Protein AF-0000000075744616 (afdb_homodimer)

Radius of gyration: 31.35 Å; Cα contacts (8 Å, |Δi|>4): 607; chains: 2; bounding box: 100×116×69 Å

Organism: Caldivirga maquilingensis (strain ATCC 700844 / DSM 13496 / JCM 10307 / IC-167) (NCBI:txid397948)

Sequence (292 aa):
MPTGLDAAMHNNKGNATLNVKDLGAETTSRVEQKPVKRIRITFIESTTDSLKNTAVDLDVVYFDSITIGRAPDNIVVIPDITVSRRHAVISRDSSGSIVLVDLNSKNGTYVYNNGVFERVNKVELKDGIVIRLGIYTIIRINLIQGMPTGLDAAMHNNKGNATLNVKDLGAETTSRVEQKPVKRIRITFIESTTDSLKNTAVDLDVVYFDSITIGRAPDNIVVIPDITVSRRHAVISRDSSGSIVLVDLNSKNGTYVYNNGVFERVNKVELKDGIVIRLGIYTIIRINLIQG

Foldseek 3Di:
DDPPPPDDPPPPPVVPPPPPPDDPPVPVCPVPPPDDQKDKDAACDDPDPVRHRDIDIDGDDPPFKAWEFCAPPGNHHDVDPQTHNGFWMWGADPVRFTKIAGPPGDQAKWWDDPNDTDGDRMDGDDAQTWMDGGDPDIDTDGDDDD/DPPPPPDDPPPPPVVPPPPPVPPCPVPVCPVPPPDDQKDKDAACDDPDPVRHRDIDIDGPDPPAKAWEFCAPPGNHHDVDPQTHNGFWMWGADPVRFTKIAGPPGDQAKWWDDPNDTDGDRMDGDDAQTWMDGGDPDIDTDHDDDD

Structure (mmCIF, N/CA/C/O backbone):
data_AF-0000000075744616-model_v1
#
loop_
_entity.id
_entity.type
_entity.pdbx_description
1 polymer 'FHA domain containing protein'
#
loop_
_atom_site.group_PDB
_atom_site.id
_atom_site.type_symbol
_atom_site.label_atom_id
_atom_site.label_alt_id
_atom_site.label_comp_id
_atom_site.label_asym_id
_atom_site.label_entity_id
_atom_site.label_seq_id
_atom_site.pdbx_PDB_ins_code
_atom_site.Cartn_x
_atom_site.Cartn_y
_atom_site.Cartn_z
_atom_site.occupancy
_atom_site.B_iso_or_equiv
_atom_site.auth_seq_id
_atom_site.auth_comp_id
_atom_site.auth_asym_id
_atom_site.auth_atom_id
_atom_site.pdbx_PDB_model_num
ATOM 1 N N . MET A 1 1 ? -43.781 -70.312 -17.734 1 26.2 1 MET A N 1
ATOM 2 C CA . MET A 1 1 ? -44.031 -69.062 -18.438 1 26.2 1 MET A CA 1
ATOM 3 C C . MET A 1 1 ? -43.219 -67.938 -17.844 1 26.2 1 MET A C 1
ATOM 5 O O . MET A 1 1 ? -43.219 -67.75 -16.625 1 26.2 1 MET A O 1
ATOM 9 N N . PRO A 1 2 ? -42.094 -67.438 -18.484 1 26.64 2 PRO A N 1
ATOM 10 C CA . PRO A 1 2 ? -41 -66.625 -18.016 1 26.64 2 PRO A CA 1
ATOM 11 C C . PRO A 1 2 ? -41.406 -65.25 -17.594 1 26.64 2 PRO A C 1
ATOM 13 O O . PRO A 1 2 ? -42.406 -64.75 -18.094 1 26.64 2 PRO A O 1
ATOM 16 N N . THR A 1 3 ? -41.344 -65 -16.234 1 27.75 3 THR A N 1
ATOM 17 C CA . THR A 1 3 ? -41.75 -63.906 -15.344 1 27.75 3 THR A CA 1
ATOM 18 C C . THR A 1 3 ? -41.094 -62.562 -15.766 1 27.75 3 THR A C 1
ATOM 20 O O . THR A 1 3 ? -39.875 -62.438 -15.742 1 27.75 3 THR A O 1
ATOM 23 N N . GLY A 1 4 ? -41.5 -62.062 -16.781 1 22.61 4 GLY A N 1
ATOM 24 C CA . GLY A 1 4 ? -41 -61.062 -17.688 1 22.61 4 GLY A CA 1
ATOM 25 C C . GLY A 1 4 ? -40.75 -59.719 -17.016 1 22.61 4 GLY A C 1
ATOM 26 O O . GLY A 1 4 ? -40.375 -58.75 -17.656 1 22.61 4 GLY A O 1
ATOM 27 N N . LEU A 1 5 ? -41.438 -59.594 -15.883 1 23.52 5 LEU A N 1
ATOM 28 C CA . LEU A 1 5 ? -41.875 -58.25 -15.633 1 23.52 5 LEU A CA 1
ATOM 29 C C . LEU A 1 5 ? -40.656 -57.312 -15.461 1 23.52 5 LEU A C 1
ATOM 31 O O . LEU A 1 5 ? -40.812 -56.125 -15.125 1 23.52 5 LEU A O 1
ATOM 35 N N . ASP A 1 6 ? -39.5 -57.844 -15.477 1 21.05 6 ASP A N 1
ATOM 36 C CA . ASP A 1 6 ? -38.438 -57.156 -14.758 1 21.05 6 ASP A CA 1
ATOM 37 C C . ASP A 1 6 ? -38.188 -55.75 -15.352 1 21.05 6 ASP A C 1
ATOM 39 O O . ASP A 1 6 ? -37.188 -55.125 -15.039 1 21.05 6 ASP A O 1
ATOM 43 N N . ALA A 1 7 ? -38.812 -55.625 -16.453 1 20.08 7 ALA A N 1
ATOM 44 C CA . ALA A 1 7 ? -38.188 -54.656 -17.328 1 20.08 7 ALA A CA 1
ATOM 45 C C . ALA A 1 7 ? -37.938 -53.312 -16.609 1 20.08 7 ALA A C 1
ATOM 47 O O . ALA A 1 7 ? -36.844 -52.75 -16.688 1 20.08 7 ALA A O 1
ATOM 48 N N . ALA A 1 8 ? -38.969 -52.531 -16.547 1 19.42 8 ALA A N 1
ATOM 49 C CA . ALA A 1 8 ? -39.031 -51.188 -17.141 1 19.42 8 ALA A CA 1
ATOM 50 C C . ALA A 1 8 ? -38.406 -50.156 -16.188 1 19.42 8 ALA A C 1
ATOM 52 O O . ALA A 1 8 ? -38.094 -49.031 -16.594 1 19.42 8 ALA A O 1
ATOM 53 N N . MET A 1 9 ? -38.5 -50.406 -14.938 1 20.38 9 MET A N 1
ATOM 54 C CA . MET A 1 9 ? -38.781 -49.188 -14.203 1 20.38 9 MET A CA 1
ATOM 55 C C . MET A 1 9 ? -37.562 -48.281 -14.211 1 20.38 9 MET A C 1
ATOM 57 O O . MET A 1 9 ? -36.656 -48.438 -13.391 1 20.38 9 MET A O 1
ATOM 61 N N . HIS A 1 10 ? -36.844 -48.312 -15.266 1 23.47 10 HIS A N 1
ATOM 62 C CA . HIS A 1 10 ? -35.594 -47.562 -15.188 1 23.47 10 HIS A CA 1
ATOM 63 C C . HIS A 1 10 ? -35.875 -46.094 -14.836 1 23.47 10 HIS A C 1
ATOM 65 O O . HIS A 1 10 ? -36.344 -45.312 -15.68 1 23.47 10 HIS A O 1
ATOM 71 N N . ASN A 1 11 ? -36.469 -45.875 -13.781 1 21.59 11 ASN A N 1
ATOM 72 C CA . ASN A 1 11 ? -36.875 -44.531 -13.383 1 21.59 11 ASN A CA 1
ATOM 73 C C . ASN A 1 11 ? -35.688 -43.562 -13.422 1 21.59 11 ASN A C 1
ATOM 75 O O . ASN A 1 11 ? -34.594 -43.906 -13.008 1 21.59 11 ASN A O 1
ATOM 79 N N . ASN A 1 12 ? -35.656 -42.688 -14.398 1 22.31 12 ASN A N 1
ATOM 80 C CA . ASN A 1 12 ? -34.844 -41.562 -14.844 1 22.31 12 ASN A CA 1
ATOM 81 C C . ASN A 1 12 ? -34.594 -40.562 -13.719 1 22.31 12 ASN A C 1
ATOM 83 O O . ASN A 1 12 ? -35.469 -39.781 -13.383 1 22.31 12 ASN A O 1
ATOM 87 N N . LYS A 1 13 ? -34.312 -41 -12.578 1 21.39 13 LYS A N 1
ATOM 88 C CA . LYS A 1 13 ? -34.219 -40.031 -11.5 1 21.39 13 LYS A CA 1
ATOM 89 C C . LYS A 1 13 ? -33.375 -38.812 -11.914 1 21.39 13 LYS A C 1
ATOM 91 O O . LYS A 1 13 ? -32.188 -38.969 -12.227 1 21.39 13 LYS A O 1
ATOM 96 N N . GLY A 1 14 ? -34 -37.938 -12.609 1 23.33 14 GLY A N 1
ATOM 97 C CA . GLY A 1 14 ? -33.531 -36.625 -13 1 23.33 14 GLY A CA 1
ATOM 98 C C . GLY A 1 14 ? -32.812 -35.906 -11.875 1 23.33 14 GLY A C 1
ATOM 99 O O . GLY A 1 14 ? -33.406 -35.625 -10.828 1 23.33 14 GLY A O 1
ATOM 100 N N . ASN A 1 15 ? -31.766 -36.281 -11.469 1 20.89 15 ASN A N 1
ATOM 101 C CA . ASN A 1 15 ? -31.031 -35.719 -10.328 1 20.89 15 ASN A CA 1
ATOM 102 C C . ASN A 1 15 ? -30.953 -34.188 -10.414 1 20.89 15 ASN A C 1
ATOM 104 O O . ASN A 1 15 ? -30.281 -33.656 -11.289 1 20.89 15 ASN A O 1
ATOM 108 N N . ALA A 1 16 ? -32.062 -33.5 -10.188 1 21.86 16 ALA A N 1
ATOM 109 C CA . ALA A 1 16 ? -32.156 -32.062 -10.102 1 21.86 16 ALA A CA 1
ATOM 110 C C . ALA A 1 16 ? -31.062 -31.484 -9.211 1 21.86 16 ALA A C 1
ATOM 112 O O . ALA A 1 16 ? -30.984 -31.797 -8.016 1 21.86 16 ALA A O 1
ATOM 113 N N . THR A 1 17 ? -29.906 -31.562 -9.641 1 22.98 17 THR A N 1
ATOM 114 C CA . THR A 1 17 ? -28.781 -30.875 -9 1 22.98 17 THR A CA 1
ATOM 115 C C . THR A 1 17 ? -29.203 -29.484 -8.523 1 22.98 17 THR A C 1
ATOM 117 O O . THR A 1 17 ? -29.578 -28.641 -9.328 1 22.98 17 THR A O 1
ATOM 120 N N . LEU A 1 18 ? -29.906 -29.422 -7.496 1 22.45 18 LEU A N 1
ATOM 121 C CA . LEU A 1 18 ? -30.344 -28.188 -6.871 1 22.45 18 LEU A CA 1
ATOM 122 C C . LEU A 1 18 ? -29.203 -27.172 -6.797 1 22.45 18 LEU A C 1
ATOM 124 O O . LEU A 1 18 ? -28.078 -27.531 -6.434 1 22.45 18 LEU A O 1
ATOM 128 N N . ASN A 1 19 ? -29.172 -26.219 -7.691 1 24.09 19 ASN A N 1
ATOM 129 C CA . ASN A 1 19 ? -28.469 -24.969 -7.891 1 24.09 19 ASN A CA 1
ATOM 130 C C . ASN A 1 19 ? -28.422 -24.141 -6.605 1 24.09 19 ASN A C 1
ATOM 132 O O . ASN A 1 19 ? -29.453 -23.656 -6.145 1 24.09 19 ASN A O 1
ATOM 136 N N . VAL A 1 20 ? -27.797 -24.609 -5.594 1 21.02 20 VAL A N 1
ATOM 137 C CA . VAL A 1 20 ? -27.719 -23.922 -4.305 1 21.02 20 VAL A CA 1
ATOM 138 C C . VAL A 1 20 ? -27.328 -22.453 -4.523 1 21.02 20 VAL A C 1
ATOM 140 O O . VAL A 1 20 ? -26.156 -22.125 -4.555 1 21.02 20 VAL A O 1
ATOM 143 N N . LYS A 1 21 ? -27.734 -21.812 -5.66 1 23.02 21 LYS A N 1
ATOM 144 C CA . LYS A 1 21 ? -27.531 -20.375 -5.863 1 23.02 21 LYS A CA 1
ATOM 145 C C . LYS A 1 21 ? -27.969 -19.578 -4.633 1 23.02 21 LYS A C 1
ATOM 147 O O . LYS A 1 21 ? -27.312 -18.609 -4.238 1 23.02 21 LYS A O 1
ATOM 152 N N . ASP A 1 22 ? -29.188 -19.672 -4.305 1 25.66 22 ASP A N 1
ATOM 153 C CA . ASP A 1 22 ? -29.984 -18.547 -3.805 1 25.66 22 ASP A CA 1
ATOM 154 C C . ASP A 1 22 ? -29.688 -18.281 -2.332 1 25.66 22 ASP A C 1
ATOM 156 O O . ASP A 1 22 ? -30.469 -17.625 -1.646 1 25.66 22 ASP A O 1
ATOM 160 N N . LEU A 1 23 ? -29.141 -19.141 -1.691 1 25.73 23 LEU A N 1
ATOM 161 C CA . LEU A 1 23 ? -29.312 -18.766 -0.293 1 25.73 23 LEU A CA 1
ATOM 162 C C . LEU A 1 23 ? -28.859 -17.328 -0.06 1 25.73 23 LEU A C 1
ATOM 164 O O . LEU A 1 23 ? -27.891 -16.875 -0.65 1 25.73 23 LEU A O 1
ATOM 168 N N . GLY A 1 24 ? -29.75 -16.469 0.458 1 26.23 24 GLY A N 1
ATOM 169 C CA . GLY A 1 24 ? -29.844 -15.023 0.624 1 26.23 24 GLY A CA 1
ATOM 170 C C . GLY A 1 24 ? -28.641 -14.43 1.328 1 26.23 24 GLY A C 1
ATOM 171 O O . GLY A 1 24 ? -28.625 -14.305 2.555 1 26.23 24 GLY A O 1
ATOM 172 N N . ALA A 1 25 ? -27.547 -15.078 1.37 1 25.94 25 ALA A N 1
ATOM 173 C CA . ALA A 1 25 ? -26.547 -14.258 2.047 1 25.94 25 ALA A CA 1
ATOM 174 C C . ALA A 1 25 ? -26.797 -12.773 1.803 1 25.94 25 ALA A C 1
ATOM 176 O O . ALA A 1 25 ? -26.891 -12.336 0.654 1 25.94 25 ALA A O 1
ATOM 177 N N . GLU A 1 26 ? -27.656 -12.227 2.492 1 28.2 26 GLU A N 1
ATOM 178 C CA . GLU A 1 26 ? -27.734 -10.773 2.584 1 28.2 26 GLU A CA 1
ATOM 179 C C . GLU A 1 26 ? -26.359 -10.133 2.434 1 28.2 26 GLU A C 1
ATOM 181 O O . GLU A 1 26 ? -25.484 -10.336 3.277 1 28.2 26 GLU A O 1
ATOM 186 N N . THR A 1 27 ? -25.688 -10.273 1.396 1 31.95 27 THR A N 1
ATOM 187 C CA . THR A 1 27 ? -24.594 -9.461 0.89 1 31.95 27 THR A CA 1
ATOM 188 C C . THR A 1 27 ? -24.625 -8.062 1.505 1 31.95 27 THR A C 1
ATOM 190 O O . THR A 1 27 ? -25.547 -7.285 1.234 1 31.95 27 THR A O 1
ATOM 193 N N . THR A 1 28 ? -24.547 -8.062 2.791 1 32.16 28 THR A N 1
ATOM 194 C CA . THR A 1 28 ? -24.531 -6.695 3.299 1 32.16 28 THR A CA 1
ATOM 195 C C . THR A 1 28 ? -23.938 -5.742 2.264 1 32.16 28 THR A C 1
ATOM 197 O O . THR A 1 28 ? -22.922 -6.043 1.645 1 32.16 28 THR A O 1
ATOM 200 N N . SER A 1 29 ? -24.641 -5.215 1.304 1 33.75 29 SER A N 1
ATOM 201 C CA . SER A 1 29 ? -24.406 -4.125 0.362 1 33.75 29 SER A CA 1
ATOM 202 C C . SER A 1 29 ? -23.297 -3.205 0.85 1 33.75 29 SER A C 1
ATOM 204 O O . SER A 1 29 ? -23.547 -2.201 1.514 1 33.75 29 SER A O 1
ATOM 206 N N . ARG A 1 30 ? -22.344 -3.725 1.588 1 34.28 30 ARG A N 1
ATOM 207 C CA . ARG A 1 30 ? -21.312 -2.723 1.841 1 34.28 30 ARG A CA 1
ATOM 208 C C . ARG A 1 30 ? -21.078 -1.854 0.609 1 34.28 30 ARG A C 1
ATOM 210 O O . ARG A 1 30 ? -20.797 -2.367 -0.477 1 34.28 30 ARG A O 1
ATOM 217 N N . VAL A 1 31 ? -21.812 -0.972 0.223 1 40.53 31 VAL A N 1
ATOM 218 C CA . VAL A 1 31 ? -21.484 0.09 -0.726 1 40.53 31 VAL A CA 1
ATOM 219 C C . VAL A 1 31 ? -20 0.096 -1.015 1 40.53 31 VAL A C 1
ATOM 221 O O . VAL A 1 31 ? -19.188 0.291 -0.108 1 40.53 31 VAL A O 1
ATOM 224 N N . GLU A 1 32 ? -19.469 -0.836 -1.762 1 47.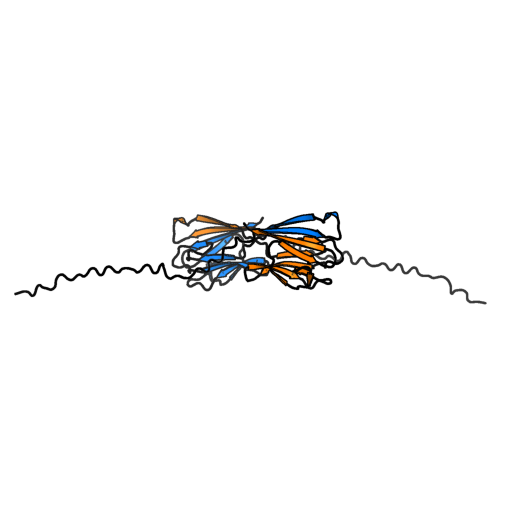12 32 GLU A N 1
ATOM 225 C CA . GLU A 1 32 ? -18.078 -0.891 -2.203 1 47.12 32 GLU A CA 1
ATOM 226 C C . GLU A 1 32 ? -17.469 0.504 -2.27 1 47.12 32 GLU A C 1
ATOM 228 O O . GLU A 1 32 ? -17.828 1.306 -3.133 1 47.12 32 GLU A O 1
ATOM 233 N N . GLN A 1 33 ? -17.469 1.176 -1.248 1 52.22 33 GLN A N 1
ATOM 234 C CA . GLN A 1 33 ? -16.812 2.471 -1.371 1 52.22 33 GLN A CA 1
ATOM 235 C C . GLN A 1 33 ? -15.508 2.35 -2.152 1 52.22 33 GLN A C 1
ATOM 237 O O . GLN A 1 33 ? -14.742 1.404 -1.95 1 52.22 33 GLN A O 1
ATOM 242 N N . LYS A 1 34 ? -15.594 2.717 -3.451 1 62.56 34 LYS A N 1
ATOM 243 C CA . LYS A 1 34 ? -14.367 2.807 -4.23 1 62.56 34 LYS A CA 1
ATOM 244 C C . LYS A 1 34 ? -13.18 3.199 -3.346 1 62.56 34 LYS A C 1
ATOM 246 O O . LYS A 1 34 ? -13.305 4.074 -2.486 1 62.56 34 LYS A O 1
ATOM 251 N N . PRO A 1 35 ? -12.188 2.424 -3.441 1 70.25 35 PRO A N 1
ATOM 252 C CA . PRO A 1 35 ? -11.031 2.742 -2.6 1 70.25 35 PRO A CA 1
ATOM 253 C C . PRO A 1 35 ? -10.531 4.168 -2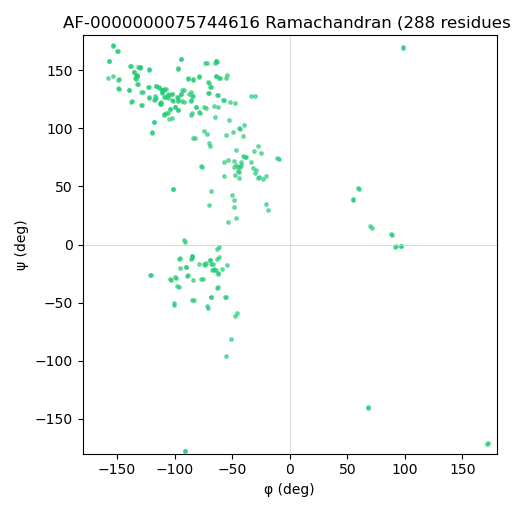.801 1 70.25 35 PRO A C 1
ATOM 255 O O . PRO A 1 35 ? -10.711 4.742 -3.877 1 70.25 35 PRO A O 1
ATOM 258 N N . VAL A 1 36 ? -10.07 4.707 -1.709 1 78.62 36 VAL A N 1
ATOM 259 C CA . VAL A 1 36 ? -9.422 6.008 -1.789 1 78.62 36 VAL A CA 1
ATOM 260 C C . VAL A 1 36 ? -8.133 5.895 -2.604 1 78.62 36 VAL A C 1
ATOM 262 O O . VAL A 1 36 ? -7.254 5.09 -2.281 1 78.62 36 VAL A O 1
ATOM 265 N N . LYS A 1 37 ? -8.055 6.613 -3.705 1 75.25 37 LYS A N 1
ATOM 266 C CA . LYS A 1 37 ? -6.883 6.574 -4.574 1 75.25 37 LYS A CA 1
ATOM 267 C C . LYS A 1 37 ? -5.949 7.746 -4.289 1 75.25 37 LYS A C 1
ATOM 269 O O . LYS A 1 37 ? -4.73 7.629 -4.449 1 75.25 37 LYS A O 1
ATOM 274 N N . ARG A 1 38 ? -6.637 8.898 -3.953 1 84.69 38 ARG A N 1
ATOM 275 C CA . ARG A 1 38 ? -5.863 10.125 -3.742 1 84.69 38 ARG A CA 1
ATOM 276 C C . ARG A 1 38 ? -6.32 10.852 -2.48 1 84.69 38 ARG A C 1
ATOM 278 O O . ARG A 1 38 ? -7.504 10.828 -2.141 1 84.69 38 ARG A O 1
ATOM 285 N N . ILE A 1 39 ? -5.395 11.43 -1.786 1 90.25 39 ILE A N 1
ATOM 286 C CA . ILE A 1 39 ? -5.664 12.32 -0.666 1 90.25 39 ILE A CA 1
ATOM 287 C C . ILE A 1 39 ? -5.234 13.742 -1.023 1 90.25 39 ILE A C 1
ATOM 289 O O . ILE A 1 39 ? -4.102 13.961 -1.461 1 90.25 39 ILE A O 1
ATOM 293 N N . ARG A 1 40 ? -6.191 14.625 -0.975 1 94.06 40 ARG A N 1
ATOM 294 C CA . ARG A 1 40 ? -5.863 16.047 -1.122 1 94.06 40 ARG A CA 1
ATOM 295 C C . ARG A 1 40 ? -5.75 16.719 0.239 1 94.06 40 ARG A C 1
ATOM 297 O O . ARG A 1 40 ? -6.68 16.656 1.046 1 94.06 40 ARG A O 1
ATOM 304 N N . ILE A 1 41 ? -4.637 17.359 0.534 1 96 41 ILE A N 1
ATOM 305 C CA . ILE A 1 41 ? -4.43 18.156 1.736 1 96 41 ILE A CA 1
ATOM 306 C C . ILE A 1 41 ? -4.43 19.641 1.376 1 96 41 ILE A C 1
ATOM 308 O O . ILE A 1 41 ? -3.562 20.109 0.635 1 96 41 ILE A O 1
ATOM 312 N N . THR A 1 42 ? -5.457 20.297 1.869 1 96.75 42 THR A N 1
ATOM 313 C CA . THR A 1 42 ? -5.562 21.734 1.673 1 96.75 42 THR A CA 1
ATOM 314 C C . THR A 1 42 ? -5.16 22.484 2.939 1 96.75 42 THR A C 1
ATOM 316 O O . THR A 1 42 ? -5.664 22.203 4.027 1 96.75 42 THR A O 1
ATOM 319 N N . PHE A 1 43 ? -4.289 23.453 2.816 1 96.19 43 PHE A N 1
ATOM 320 C CA . PHE A 1 43 ? -3.906 24.297 3.939 1 96.19 43 PHE A CA 1
ATOM 321 C C . PHE A 1 43 ? -4.883 25.453 4.105 1 96.19 43 PHE A C 1
ATOM 323 O O . PHE A 1 43 ? -4.949 26.344 3.256 1 96.19 43 PHE A O 1
ATOM 330 N N . ILE A 1 44 ? -5.648 25.406 5.203 1 96.69 44 ILE A N 1
ATOM 331 C CA . ILE A 1 44 ? -6.594 26.484 5.52 1 96.69 44 ILE A CA 1
ATOM 332 C C . ILE A 1 44 ? -5.871 27.625 6.223 1 96.69 44 ILE A C 1
ATOM 334 O O . ILE A 1 44 ? -6.082 28.797 5.895 1 96.69 44 ILE A O 1
ATOM 338 N N . GLU A 1 45 ? -5.066 27.266 7.227 1 95 45 GLU A N 1
ATOM 339 C CA . GLU A 1 45 ? -4.227 28.203 7.973 1 95 45 GLU A CA 1
ATOM 340 C C . GLU A 1 45 ? -2.807 27.656 8.125 1 95 45 GLU A C 1
ATOM 342 O O . GLU A 1 45 ? -2.607 26.453 8.273 1 95 45 GLU A O 1
ATOM 347 N N . SER A 1 46 ? -1.893 28.516 8.117 1 93.88 46 SER A N 1
ATOM 348 C CA . SER A 1 46 ? -0.483 28.188 8.297 1 93.88 46 SER A CA 1
ATOM 349 C C . SER A 1 46 ? 0.311 29.391 8.797 1 93.88 46 SER A C 1
ATOM 351 O O . SER A 1 46 ? -0.119 30.531 8.641 1 93.88 46 SER A O 1
ATOM 353 N N . THR A 1 47 ? 1.443 29.094 9.406 1 93.94 47 THR A N 1
ATOM 354 C CA . THR A 1 47 ? 2.328 30.188 9.797 1 93.94 47 THR A CA 1
ATOM 355 C C . THR A 1 47 ? 3.045 30.766 8.586 1 93.94 47 THR A C 1
ATOM 357 O O . THR A 1 47 ? 3.602 31.859 8.648 1 93.94 47 THR A O 1
ATOM 360 N N . THR A 1 48 ? 3.01 29.984 7.547 1 91.25 48 THR A N 1
ATOM 361 C CA . THR A 1 48 ? 3.619 30.406 6.297 1 91.25 48 THR A CA 1
ATOM 362 C C . THR A 1 48 ? 2.553 30.844 5.297 1 91.25 48 THR A C 1
ATOM 364 O O . THR A 1 48 ? 1.794 30.016 4.789 1 91.25 48 THR A O 1
ATOM 367 N N . ASP A 1 49 ? 2.545 32.062 4.91 1 90.31 49 ASP A N 1
ATOM 368 C CA . ASP A 1 49 ? 1.486 32.656 4.102 1 90.31 49 ASP A CA 1
ATOM 369 C C . ASP A 1 49 ? 1.373 31.969 2.746 1 90.31 49 ASP A C 1
ATOM 371 O O . ASP A 1 49 ? 0.269 31.766 2.238 1 90.31 49 ASP A O 1
ATOM 375 N N . SER A 1 50 ? 2.482 31.609 2.24 1 90.19 50 SER A N 1
ATOM 376 C CA . SER A 1 50 ? 2.471 31.031 0.898 1 90.19 50 SER A CA 1
ATOM 377 C C . SER A 1 50 ? 1.79 29.672 0.886 1 90.19 50 SER A C 1
ATOM 379 O O . SER A 1 50 ? 1.411 29.172 -0.175 1 90.19 50 SER A O 1
ATOM 381 N N . LEU A 1 51 ? 1.619 29.062 2.006 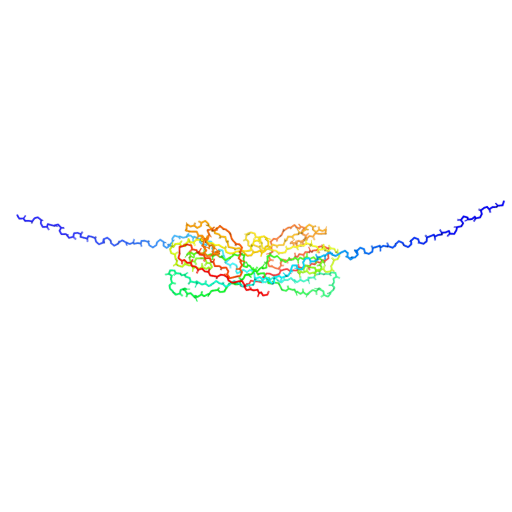1 91.38 51 LEU A N 1
ATOM 382 C CA . LEU A 1 51 ? 0.998 27.75 2.09 1 91.38 51 LEU A CA 1
ATOM 383 C C . LEU A 1 51 ? -0.513 27.875 2.26 1 91.38 51 LEU A C 1
ATOM 385 O O . LEU A 1 51 ? -1.252 26.922 1.977 1 91.38 51 LEU A O 1
A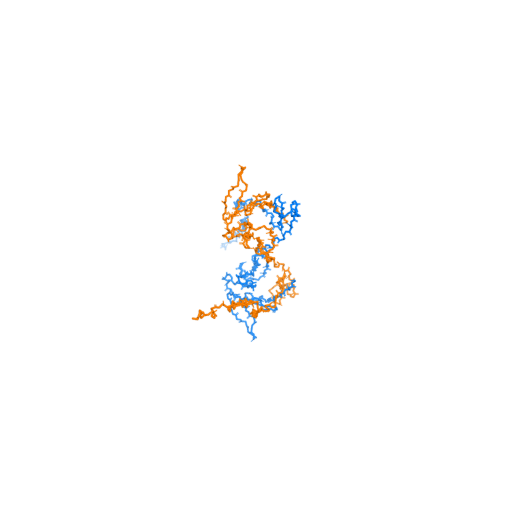TOM 389 N N . LYS A 1 52 ? -0.895 29.047 2.693 1 91.94 52 LYS A N 1
ATOM 390 C CA . LYS A 1 52 ? -2.322 29.219 2.934 1 91.94 52 LYS A CA 1
ATOM 391 C C . LYS A 1 52 ? -3.123 29.062 1.645 1 91.94 52 LYS A C 1
ATOM 393 O O . LYS A 1 52 ? -2.74 29.594 0.6 1 91.94 52 LYS A O 1
ATOM 398 N N . ASN A 1 53 ? -4.156 28.203 1.681 1 91.56 53 ASN A N 1
ATOM 399 C CA . ASN A 1 53 ? -5.098 27.953 0.6 1 91.56 53 ASN A CA 1
ATOM 400 C C . ASN A 1 53 ? -4.445 27.172 -0.539 1 91.56 53 ASN A C 1
ATOM 402 O O . ASN A 1 53 ? -4.895 27.234 -1.684 1 91.56 53 ASN A O 1
ATOM 406 N N . THR A 1 54 ? -3.314 26.625 -0.242 1 92.25 54 THR A N 1
ATOM 407 C CA . THR A 1 54 ? -2.723 25.703 -1.208 1 92.25 54 THR A CA 1
ATOM 408 C C . THR A 1 54 ? -3.107 24.266 -0.889 1 92.25 54 THR A C 1
ATOM 410 O O . THR A 1 54 ? -3.555 23.969 0.221 1 92.25 54 THR A O 1
ATOM 413 N N . ALA A 1 55 ? -2.969 23.438 -1.946 1 94.81 55 ALA A N 1
ATOM 414 C CA . ALA A 1 55 ? -3.309 22.016 -1.758 1 94.81 55 ALA A CA 1
ATOM 415 C C . ALA A 1 55 ? -2.25 21.109 -2.383 1 94.81 55 ALA A C 1
ATOM 417 O O . ALA A 1 55 ? -1.544 21.516 -3.307 1 94.81 55 ALA A O 1
ATOM 418 N N . VAL A 1 56 ? -2.07 19.938 -1.767 1 92.06 56 VAL A N 1
ATOM 419 C CA . VAL A 1 56 ? -1.22 18.891 -2.32 1 92.06 56 VAL A CA 1
ATOM 420 C C . VAL A 1 56 ? -2.031 17.609 -2.5 1 92.06 56 VAL A C 1
ATOM 422 O O . VAL A 1 56 ? -2.836 17.25 -1.636 1 92.06 56 VAL A O 1
ATOM 425 N N . ASP A 1 57 ? -1.896 16.938 -3.635 1 89.5 57 ASP A N 1
ATOM 426 C CA . ASP A 1 57 ? -2.514 15.641 -3.916 1 89.5 57 ASP A CA 1
ATOM 427 C C . ASP A 1 57 ? -1.502 14.508 -3.777 1 89.5 57 ASP A C 1
ATOM 429 O O . ASP A 1 57 ? -0.409 14.57 -4.344 1 89.5 57 ASP A O 1
ATOM 433 N N . LEU A 1 58 ? -1.936 13.562 -2.877 1 86.19 58 LEU A N 1
ATOM 434 C CA . LEU A 1 58 ? -1.073 12.406 -2.656 1 86.19 58 LEU A CA 1
ATOM 435 C C . LEU A 1 58 ? -1.77 11.117 -3.084 1 86.19 58 LEU A C 1
ATOM 437 O O . LEU A 1 58 ? -2.92 10.875 -2.711 1 86.19 58 LEU A O 1
ATOM 441 N N . ASP A 1 59 ? -1.175 10.305 -3.904 1 74.06 59 ASP A N 1
ATOM 442 C CA . ASP A 1 59 ? -1.71 9 -4.277 1 74.06 59 ASP A CA 1
ATOM 443 C C . ASP A 1 59 ? -1.552 7.996 -3.135 1 74.06 59 ASP A C 1
ATOM 445 O O . ASP A 1 59 ? -0.487 7.914 -2.52 1 74.06 59 ASP A O 1
ATOM 449 N N . VAL A 1 60 ? -2.795 7.516 -2.684 1 67.56 60 VAL A N 1
ATOM 450 C CA . VAL A 1 60 ? -2.75 6.453 -1.684 1 67.56 60 VAL A CA 1
ATOM 451 C C . VAL A 1 60 ? -2.584 5.102 -2.373 1 67.56 60 VAL A C 1
ATOM 453 O O . VAL A 1 60 ? -3.359 4.754 -3.266 1 67.56 60 VAL A O 1
ATOM 456 N N . VAL A 1 61 ? -1.528 4.648 -2.564 1 55.81 61 VAL A N 1
ATOM 457 C CA . VAL A 1 61 ? -1.292 3.383 -3.252 1 55.81 61 VAL A CA 1
ATOM 458 C C . VAL A 1 61 ? -1.66 2.219 -2.336 1 55.81 61 VAL A C 1
ATOM 460 O O . VAL A 1 61 ? -1.222 2.164 -1.185 1 55.81 61 VAL A O 1
ATOM 463 N N . TYR A 1 62 ? -2.877 1.621 -2.457 1 50.97 62 TYR A N 1
ATOM 464 C CA . TYR A 1 62 ? -3.461 0.538 -1.674 1 50.97 62 TYR A CA 1
ATOM 465 C C . TYR A 1 62 ? -2.719 -0.771 -1.916 1 50.97 62 TYR A C 1
ATOM 467 O O . TYR A 1 62 ? -2.875 -1.73 -1.157 1 50.97 62 TYR A O 1
ATOM 475 N N . PHE A 1 63 ? -2.039 -1.117 -2.828 1 51.66 63 PHE A N 1
ATOM 476 C CA . PHE A 1 63 ? -2.021 -2.553 -3.084 1 51.66 63 PHE A CA 1
ATOM 477 C C . PHE A 1 63 ? -1.265 -3.289 -1.985 1 51.66 63 PHE A C 1
ATOM 479 O O . PHE A 1 63 ? -0.044 -3.158 -1.869 1 51.66 63 PHE A O 1
ATOM 486 N N . ASP A 1 64 ? -2.006 -3.717 -0.764 1 60.28 64 ASP A N 1
ATOM 487 C CA . ASP A 1 64 ? -1.205 -4.348 0.28 1 60.28 64 ASP A CA 1
ATOM 488 C C . ASP A 1 64 ? -0.871 -5.793 -0.081 1 60.28 64 ASP A C 1
ATOM 490 O O . ASP A 1 64 ? 0.189 -6.301 0.289 1 60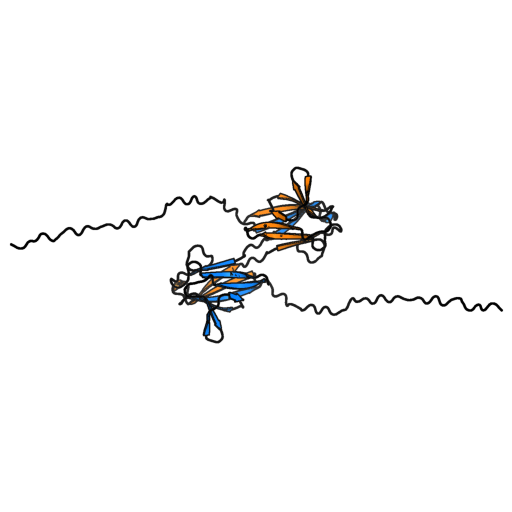.28 64 ASP A O 1
ATOM 494 N N . SER A 1 65 ? -1.748 -6.496 -0.861 1 76.31 65 SER A N 1
ATOM 495 C CA . SER A 1 65 ? -1.389 -7.895 -1.059 1 76.31 65 SER A CA 1
ATOM 496 C C . SER A 1 65 ? -1.961 -8.43 -2.365 1 76.31 65 SER A C 1
ATOM 498 O O . SER A 1 65 ? -2.988 -7.949 -2.844 1 76.31 65 SER A O 1
ATOM 500 N N . ILE A 1 66 ? -1.338 -9.344 -3.15 1 88 66 ILE A N 1
ATOM 501 C CA . ILE A 1 66 ? -1.75 -10.094 -4.328 1 88 66 ILE A CA 1
ATOM 502 C C . ILE A 1 66 ? -2.037 -11.547 -3.939 1 88 66 ILE A C 1
ATOM 504 O O . ILE A 1 66 ? -1.117 -12.305 -3.633 1 88 66 ILE A O 1
ATOM 508 N N . THR A 1 67 ? -3.352 -11.859 -3.953 1 93 67 THR A N 1
ATOM 509 C CA . THR A 1 67 ? -3.713 -13.234 -3.625 1 93 67 THR A CA 1
ATOM 510 C C . THR A 1 67 ? -3.604 -14.133 -4.855 1 93 67 THR A C 1
ATOM 512 O O . THR A 1 67 ? -3.93 -13.711 -5.969 1 93 67 THR A O 1
ATOM 515 N N . ILE A 1 68 ? -3.129 -15.414 -4.633 1 97.25 68 ILE A N 1
ATOM 516 C CA . ILE A 1 68 ? -2.936 -16.406 -5.68 1 97.25 68 ILE A CA 1
ATOM 517 C C . ILE A 1 68 ? -3.627 -17.719 -5.285 1 97.25 68 ILE A C 1
ATOM 519 O O . ILE A 1 68 ? -3.434 -18.219 -4.176 1 97.25 68 ILE A O 1
ATOM 523 N N . GLY A 1 69 ? -4.391 -18.266 -6.16 1 98 69 GLY A N 1
ATOM 524 C CA . GLY A 1 69 ? -5.051 -19.531 -5.926 1 98 69 GLY A CA 1
ATOM 525 C C . GLY A 1 69 ? -6.051 -19.906 -7.008 1 98 69 GLY A C 1
ATOM 526 O O . GLY A 1 69 ? -6.105 -19.25 -8.055 1 98 69 GLY A O 1
ATOM 527 N N . ARG A 1 70 ? -6.781 -20.906 -6.75 1 97.31 70 ARG A N 1
ATOM 528 C CA . ARG A 1 70 ? -7.695 -21.438 -7.758 1 97.31 70 ARG A CA 1
ATOM 529 C C . ARG A 1 70 ? -9.055 -20.75 -7.68 1 97.31 70 ARG A C 1
ATOM 531 O O . ARG A 1 70 ? -9.773 -20.688 -8.68 1 97.31 70 ARG A O 1
ATOM 538 N N . ALA A 1 71 ? -9.383 -20.266 -6.5 1 96.44 71 ALA A N 1
ATOM 539 C CA . ALA A 1 71 ? -10.688 -19.641 -6.348 1 96.44 71 ALA A CA 1
ATOM 540 C C . ALA A 1 71 ? -10.797 -18.391 -7.223 1 96.44 71 ALA A C 1
ATOM 542 O O . ALA A 1 71 ? -9.828 -17.656 -7.383 1 96.44 71 ALA A O 1
ATOM 543 N N . PRO A 1 72 ? -11.953 -18.125 -7.758 1 92.69 72 PRO A N 1
ATOM 544 C CA . PRO A 1 72 ? -12.117 -17.031 -8.719 1 92.69 72 PRO A CA 1
ATOM 545 C C . PRO A 1 72 ? -11.961 -15.648 -8.078 1 92.69 72 PRO A C 1
ATOM 547 O O . PRO A 1 72 ? -11.789 -14.656 -8.789 1 92.69 72 PRO A O 1
ATOM 550 N N . ASP A 1 73 ? -11.977 -15.578 -6.809 1 86.5 73 ASP A N 1
ATOM 551 C CA . ASP A 1 73 ? -11.883 -14.273 -6.164 1 86.5 73 ASP A CA 1
ATOM 552 C C . ASP A 1 73 ? -10.43 -13.906 -5.863 1 86.5 73 ASP A C 1
ATOM 554 O O . ASP A 1 73 ? -10.164 -12.852 -5.277 1 86.5 73 ASP A O 1
ATOM 558 N N . ASN A 1 74 ? -9.477 -14.664 -6.203 1 91.19 74 ASN A N 1
ATOM 559 C CA . ASN A 1 74 ? -8.078 -14.273 -6.125 1 91.19 74 ASN A CA 1
ATOM 560 C C . ASN A 1 74 ? -7.719 -13.242 -7.195 1 91.19 74 ASN A C 1
ATOM 562 O O . ASN A 1 74 ? -8.344 -13.203 -8.258 1 91.19 74 ASN A O 1
ATOM 566 N N . ILE A 1 75 ? -6.676 -12.492 -6.906 1 87.38 75 ILE A N 1
ATOM 567 C CA . ILE A 1 75 ? -6.16 -11.539 -7.883 1 87.38 75 ILE A CA 1
ATOM 568 C C . ILE A 1 75 ? -5.535 -12.297 -9.055 1 87.38 75 ILE A C 1
ATOM 570 O O . ILE A 1 75 ? -5.766 -11.953 -10.219 1 87.38 75 ILE A O 1
ATOM 574 N N . VAL A 1 76 ? -4.754 -13.312 -8.758 1 94.5 76 VAL A N 1
ATOM 575 C CA . VAL A 1 76 ? -4.227 -14.234 -9.75 1 94.5 76 VAL A CA 1
ATOM 576 C C . VAL A 1 76 ? -4.902 -15.602 -9.609 1 94.5 76 VAL A C 1
ATOM 578 O O . VAL A 1 76 ? -4.68 -16.312 -8.625 1 94.5 76 VAL A O 1
ATOM 581 N N . VAL A 1 77 ? -5.672 -15.906 -10.586 1 95.25 77 VAL A N 1
ATOM 582 C CA . VAL A 1 77 ? -6.418 -17.156 -10.562 1 95.25 77 VAL A CA 1
ATOM 583 C C . VAL A 1 77 ? -5.668 -18.234 -11.359 1 95.25 77 VAL A C 1
ATOM 585 O O . VAL A 1 77 ? -5.363 -18.031 -12.539 1 95.25 77 VAL A O 1
ATOM 588 N N . ILE A 1 78 ? -5.426 -19.359 -10.75 1 96.31 78 ILE A N 1
ATOM 589 C CA . ILE A 1 78 ? -4.715 -20.469 -11.367 1 96.31 78 ILE A CA 1
ATOM 590 C C . ILE A 1 78 ? -5.629 -21.688 -11.438 1 96.31 78 ILE A C 1
ATOM 592 O O . ILE A 1 78 ? -5.867 -22.359 -10.43 1 96.31 78 ILE A O 1
ATOM 596 N N . PRO A 1 79 ? -6.117 -21.984 -12.648 1 94.81 79 PRO A N 1
ATOM 597 C CA . PRO A 1 79 ? -7.023 -23.125 -12.789 1 94.81 79 PRO A CA 1
ATOM 598 C C . PRO A 1 79 ? -6.289 -24.469 -12.758 1 94.81 79 PRO A C 1
ATOM 600 O O . PRO A 1 79 ? -6.25 -25.172 -13.766 1 94.81 79 PRO A O 1
ATOM 603 N N . ASP A 1 80 ? -5.762 -24.828 -11.719 1 96.38 80 ASP A N 1
ATOM 604 C CA . ASP A 1 80 ? -5.047 -26.062 -11.398 1 96.38 80 ASP A CA 1
ATOM 605 C C . ASP A 1 80 ? -5.598 -26.688 -10.133 1 96.38 80 ASP A C 1
ATOM 607 O O . ASP A 1 80 ? -5.555 -26.094 -9.055 1 96.38 80 ASP A O 1
ATOM 611 N N . ILE A 1 81 ? -6.078 -27.906 -10.266 1 97.62 81 ILE A N 1
ATOM 612 C CA . ILE A 1 81 ? -6.785 -28.547 -9.172 1 97.62 81 ILE A CA 1
ATOM 613 C C . ILE A 1 81 ? -5.824 -28.797 -8.008 1 97.62 81 ILE A C 1
ATOM 615 O O . ILE A 1 81 ? -6.254 -28.953 -6.863 1 97.62 81 ILE A O 1
ATOM 619 N N . THR A 1 82 ? -4.543 -28.812 -8.305 1 98.38 82 THR A N 1
ATOM 620 C CA . THR A 1 82 ? -3.568 -29.078 -7.25 1 98.38 82 THR A CA 1
ATOM 621 C C . THR A 1 82 ? -3.213 -27.781 -6.508 1 98.38 82 THR A C 1
ATOM 623 O O . THR A 1 82 ? -2.521 -27.828 -5.488 1 98.38 82 THR A O 1
ATOM 626 N N . VAL A 1 83 ? -3.543 -26.656 -6.961 1 98.5 83 VAL A N 1
ATOM 627 C CA . VAL A 1 83 ? -3.387 -25.375 -6.297 1 98.5 83 VAL A CA 1
ATOM 628 C C . VAL A 1 83 ? -4.582 -25.109 -5.387 1 98.5 83 VAL A C 1
ATOM 630 O O . VAL A 1 83 ? -5.734 -25.25 -5.805 1 98.5 83 VAL A O 1
ATOM 633 N N . SER A 1 84 ? -4.254 -24.734 -4.195 1 98.44 84 SER A N 1
ATOM 634 C CA . SER A 1 84 ? -5.336 -24.5 -3.244 1 98.44 84 SER A CA 1
ATOM 635 C C . SER A 1 84 ? -6.211 -23.328 -3.684 1 98.44 84 SER A C 1
ATOM 637 O O . SER A 1 84 ? -5.773 -22.469 -4.453 1 98.44 84 SER A O 1
ATOM 639 N N . ARG A 1 85 ? -7.496 -23.344 -3.188 1 97.88 85 ARG A N 1
ATOM 640 C CA . ARG A 1 85 ? -8.43 -22.266 -3.463 1 97.88 85 ARG A CA 1
ATOM 641 C C . ARG A 1 85 ? -7.836 -20.922 -3.045 1 97.88 85 ARG A C 1
ATOM 643 O O . ARG A 1 85 ? -7.949 -19.938 -3.775 1 97.88 85 ARG A O 1
ATOM 650 N N . ARG A 1 86 ? -7.25 -20.812 -1.923 1 97.62 86 ARG A N 1
ATOM 651 C CA . ARG A 1 86 ? -6.422 -19.734 -1.393 1 97.62 86 ARG A CA 1
ATOM 652 C C . ARG A 1 86 ? -5.016 -20.234 -1.066 1 97.62 86 ARG A C 1
ATOM 654 O O . ARG A 1 86 ? -4.77 -20.734 0.033 1 97.62 86 ARG A O 1
ATOM 661 N N . HIS A 1 87 ? -4.113 -20.031 -1.996 1 98.62 87 HIS A N 1
ATOM 662 C CA . HIS A 1 87 ? -2.875 -20.797 -1.951 1 98.62 87 HIS A CA 1
ATOM 663 C C . HIS A 1 87 ? -1.737 -19.984 -1.355 1 98.62 87 HIS A C 1
ATOM 665 O O . HIS A 1 87 ? -1.003 -20.469 -0.491 1 98.62 87 HIS A O 1
ATOM 671 N N . ALA A 1 88 ? -1.546 -18.781 -1.904 1 98.44 88 ALA A N 1
ATOM 672 C CA . ALA A 1 88 ? -0.439 -17.938 -1.483 1 98.44 88 ALA A CA 1
ATOM 673 C C . ALA A 1 88 ? -0.806 -16.453 -1.614 1 98.44 88 ALA A C 1
ATOM 675 O O . ALA A 1 88 ? -1.823 -16.109 -2.223 1 98.44 88 ALA A O 1
ATOM 676 N N . VAL A 1 89 ? -0.035 -15.602 -1.031 1 96.12 89 VAL A N 1
ATOM 677 C CA . VAL A 1 89 ? -0.216 -14.156 -1.113 1 96.12 89 VAL A CA 1
ATOM 678 C C . VAL A 1 89 ? 1.142 -13.469 -1.268 1 96.12 89 VAL A C 1
ATOM 680 O O . VAL A 1 89 ? 2.121 -13.875 -0.636 1 96.12 89 VAL A O 1
ATOM 683 N N . ILE A 1 90 ? 1.23 -12.555 -2.195 1 93.25 90 ILE A N 1
ATOM 684 C CA . ILE A 1 90 ? 2.371 -11.648 -2.285 1 93.25 90 ILE A CA 1
ATOM 685 C C . ILE A 1 90 ? 2.055 -10.344 -1.554 1 93.25 90 ILE A C 1
ATOM 687 O O . ILE A 1 90 ? 1 -9.742 -1.77 1 93.25 90 ILE A O 1
ATOM 691 N N . SER A 1 91 ? 2.896 -9.938 -0.729 1 87.12 91 SER A N 1
ATOM 692 C CA . SER A 1 91 ? 2.711 -8.703 0.026 1 87.12 91 SER A CA 1
ATOM 693 C C . SER A 1 91 ? 4.047 -8.102 0.442 1 87.12 91 SER A C 1
ATOM 695 O O . SER A 1 91 ? 5.102 -8.703 0.223 1 87.12 91 SER A O 1
ATOM 697 N N . ARG A 1 92 ? 3.969 -6.957 0.929 1 78.25 92 ARG A N 1
ATOM 698 C CA . ARG A 1 92 ? 5.137 -6.312 1.52 1 78.25 92 ARG A CA 1
ATOM 699 C C . ARG A 1 92 ? 5.211 -6.586 3.018 1 78.25 92 ARG A C 1
ATOM 701 O O . ARG A 1 92 ? 4.211 -6.473 3.727 1 78.25 92 ARG A O 1
ATOM 708 N N . ASP A 1 93 ? 6.402 -6.957 3.395 1 73.94 93 ASP A N 1
ATOM 709 C CA . ASP A 1 93 ? 6.523 -7.195 4.832 1 73.94 93 ASP A CA 1
ATOM 710 C C . ASP A 1 93 ? 6.957 -5.926 5.562 1 73.94 93 ASP A C 1
ATOM 712 O O . ASP A 1 93 ? 7.07 -4.859 4.953 1 73.94 93 ASP A O 1
ATOM 716 N N . SER A 1 94 ? 7.148 -6.012 6.84 1 65.06 94 SER A N 1
ATOM 717 C CA . SER A 1 94 ? 7.441 -4.867 7.699 1 65.06 94 SER A CA 1
ATOM 718 C C . SER A 1 94 ? 8.75 -4.195 7.301 1 65.06 94 SER A C 1
ATOM 720 O O . SER A 1 94 ? 8.953 -3.008 7.574 1 65.06 94 SER A O 1
ATOM 722 N N . SER A 1 95 ? 9.602 -4.961 6.676 1 65.69 95 SER A N 1
ATOM 723 C CA . SER A 1 95 ? 10.883 -4.41 6.254 1 65.69 95 SER A CA 1
ATOM 724 C C . SER A 1 95 ? 10.766 -3.711 4.902 1 65.69 95 SER A C 1
ATOM 726 O O . SER A 1 95 ? 11.695 -3.043 4.457 1 65.69 95 SER A O 1
ATOM 728 N N . GLY A 1 96 ? 9.641 -3.887 4.277 1 68.69 96 GLY A N 1
ATOM 729 C CA . GLY A 1 96 ? 9.438 -3.307 2.959 1 68.69 96 GLY A CA 1
ATOM 730 C C . GLY A 1 96 ? 9.711 -4.281 1.83 1 68.69 96 GLY A C 1
ATOM 731 O O . GLY A 1 96 ? 9.5 -3.961 0.659 1 68.69 96 GLY A O 1
ATOM 732 N N . SER A 1 97 ? 10.094 -5.402 2.217 1 78.94 97 SER A N 1
ATOM 733 C CA . SER A 1 97 ? 10.398 -6.418 1.213 1 78.94 97 SER A CA 1
ATOM 734 C C . SER A 1 97 ? 9.117 -7.055 0.67 1 78.94 97 SER A C 1
ATOM 736 O O . SER A 1 97 ? 8.148 -7.242 1.408 1 78.94 97 SER A O 1
ATOM 738 N N . ILE A 1 98 ? 9.195 -7.328 -0.532 1 87.06 98 ILE A N 1
ATOM 739 C CA . ILE A 1 98 ? 8.086 -8.07 -1.124 1 87.06 98 ILE A CA 1
ATOM 740 C C . ILE A 1 98 ? 8.273 -9.562 -0.876 1 87.06 98 ILE A C 1
ATOM 742 O O . ILE A 1 98 ? 9.352 -10.109 -1.137 1 87.06 98 ILE A O 1
ATOM 746 N N . VAL A 1 99 ? 7.242 -10.148 -0.349 1 93.69 99 VAL A N 1
ATOM 747 C CA . VAL A 1 99 ? 7.34 -11.562 0.012 1 93.69 99 VAL A CA 1
ATOM 748 C C . VAL A 1 99 ? 6.148 -12.328 -0.566 1 93.69 99 VAL A C 1
ATOM 750 O O . VAL A 1 99 ? 5.113 -11.734 -0.874 1 93.69 99 VAL A O 1
ATOM 753 N N . LEU A 1 100 ? 6.371 -13.586 -0.824 1 97.06 100 LEU A N 1
ATOM 754 C CA . LEU A 1 100 ? 5.297 -14.547 -1.062 1 97.06 100 LEU A CA 1
ATOM 755 C C . LEU A 1 100 ? 5.121 -15.469 0.137 1 97.06 100 LEU A C 1
ATOM 757 O O . LEU A 1 100 ? 6.09 -16.047 0.637 1 97.06 100 LEU A O 1
ATOM 761 N N . VAL A 1 101 ? 3.91 -15.539 0.63 1 97.5 101 VAL A N 1
ATOM 762 C CA . VAL A 1 101 ? 3.586 -16.375 1.785 1 97.5 101 VAL A CA 1
ATOM 763 C C . VAL A 1 101 ? 2.596 -17.453 1.377 1 97.5 101 VAL A C 1
ATOM 765 O O . VAL A 1 101 ? 1.556 -17.172 0.779 1 97.5 101 VAL A O 1
ATOM 768 N N . ASP A 1 102 ? 2.963 -18.719 1.648 1 98.69 102 ASP A N 1
ATOM 769 C CA . ASP A 1 102 ? 2.023 -19.828 1.487 1 98.69 102 ASP A CA 1
ATOM 770 C C . ASP A 1 102 ? 0.913 -19.766 2.533 1 98.69 102 ASP A C 1
ATOM 772 O O . ASP A 1 102 ? 1.18 -19.547 3.719 1 98.69 102 ASP A O 1
ATOM 776 N N . LEU A 1 103 ? -0.314 -19.969 2.148 1 97.75 103 LEU A N 1
ATOM 777 C CA . LEU A 1 103 ? -1.448 -19.875 3.061 1 97.75 103 LEU A CA 1
ATOM 778 C C . LEU A 1 103 ? -1.919 -21.25 3.492 1 97.75 103 LEU A C 1
ATOM 780 O O . LEU A 1 103 ? -3.115 -21.562 3.438 1 97.75 103 LEU A O 1
ATOM 784 N N . ASN A 1 104 ? -0.949 -22.047 3.875 1 97.81 104 ASN A N 1
ATOM 785 C CA . ASN A 1 104 ? -1.206 -23.422 4.281 1 97.81 104 ASN A CA 1
ATOM 786 C C . ASN A 1 104 ? -1.854 -24.219 3.16 1 97.81 104 ASN A C 1
ATOM 788 O O . ASN A 1 104 ? -2.885 -24.875 3.365 1 97.81 104 ASN A O 1
ATOM 792 N N . SER A 1 105 ? -1.297 -24.109 2.051 1 97.62 105 SER A N 1
ATOM 793 C CA . SER A 1 105 ? -1.788 -24.844 0.881 1 97.62 105 SER A CA 1
ATOM 794 C C . SER A 1 105 ? -1.653 -26.344 1.065 1 97.62 105 SER A C 1
ATOM 796 O O . SER A 1 105 ? -0.85 -26.812 1.878 1 97.62 105 SER A O 1
ATOM 798 N N . LYS A 1 106 ? -2.422 -27.094 0.338 1 98.06 106 LYS A N 1
ATOM 799 C CA . LYS A 1 106 ? -2.422 -28.547 0.416 1 98.06 106 LYS A CA 1
ATOM 800 C C . LYS A 1 106 ? -1.153 -29.141 -0.198 1 98.06 106 LYS A C 1
ATOM 802 O O . LYS A 1 106 ? -0.472 -29.953 0.428 1 98.06 106 LYS A O 1
ATOM 807 N N . ASN A 1 107 ? -0.846 -28.781 -1.422 1 98.5 107 ASN A N 1
ATOM 808 C CA . ASN A 1 107 ? 0.275 -29.359 -2.162 1 98.5 107 ASN A CA 1
ATOM 809 C C . ASN A 1 107 ? 1.521 -28.484 -2.053 1 98.5 107 ASN A C 1
ATOM 811 O O . ASN A 1 107 ? 2.6 -28.875 -2.506 1 98.5 107 ASN A O 1
ATOM 815 N N . GLY A 1 108 ? 1.354 -27.266 -1.551 1 98.5 108 GLY A N 1
ATOM 816 C CA . GLY A 1 108 ? 2.521 -26.516 -1.121 1 98.5 108 GLY A CA 1
ATOM 817 C C . GLY A 1 108 ? 3.01 -25.516 -2.162 1 98.5 108 GLY A C 1
ATOM 818 O O . GLY A 1 108 ? 2.508 -25.5 -3.287 1 98.5 108 GLY A O 1
ATOM 819 N N . THR A 1 109 ? 3.951 -24.641 -1.734 1 98.75 109 THR A N 1
ATOM 820 C CA . THR A 1 109 ? 4.711 -23.656 -2.514 1 98.75 109 THR A CA 1
ATOM 821 C C . THR A 1 109 ? 6.199 -23.984 -2.49 1 98.75 109 THR A C 1
ATOM 823 O O . THR A 1 109 ? 6.75 -24.328 -1.438 1 98.75 109 THR A O 1
ATOM 826 N N . TYR A 1 110 ? 6.828 -23.891 -3.629 1 98.69 110 TYR A N 1
ATOM 827 C CA . TYR A 1 110 ? 8.227 -24.281 -3.756 1 98.69 110 TYR A CA 1
ATOM 828 C C . TYR A 1 110 ? 9.023 -23.219 -4.504 1 98.69 110 TYR A C 1
ATOM 830 O O . TYR A 1 110 ? 8.523 -22.594 -5.445 1 98.69 110 TYR A O 1
ATOM 838 N N . VAL A 1 111 ? 10.242 -23.062 -4.105 1 98.62 111 VAL A N 1
ATOM 839 C CA . VAL A 1 111 ? 11.148 -22.156 -4.785 1 98.62 111 VAL A CA 1
ATOM 840 C C . VAL A 1 111 ? 12.234 -22.938 -5.504 1 98.62 111 VAL A C 1
ATOM 842 O O . VAL A 1 111 ? 12.805 -23.875 -4.941 1 98.62 111 VAL A O 1
ATOM 845 N N . TYR A 1 112 ? 12.43 -22.547 -6.75 1 97.62 112 TYR A N 1
ATOM 846 C CA . TYR A 1 112 ? 13.508 -23.172 -7.512 1 97.62 112 TYR A CA 1
ATOM 847 C C . TYR A 1 112 ? 14.859 -22.594 -7.105 1 97.62 112 TYR A C 1
ATOM 849 O O . TYR A 1 112 ? 15.117 -21.406 -7.301 1 97.62 112 TYR A O 1
ATOM 857 N N . ASN A 1 113 ? 15.633 -23.391 -6.512 1 93.56 113 ASN A N 1
ATOM 858 C CA . ASN A 1 113 ? 16.984 -23 -6.094 1 93.56 113 ASN A CA 1
ATOM 859 C C . ASN A 1 113 ? 18 -24.094 -6.398 1 93.56 113 ASN A C 1
ATOM 861 O O . ASN A 1 113 ? 17.828 -25.234 -5.973 1 93.56 113 ASN A O 1
ATOM 865 N N . ASN A 1 114 ? 18.969 -23.703 -7.141 1 92.56 114 ASN A N 1
ATOM 866 C CA . ASN A 1 114 ? 20.078 -24.594 -7.434 1 92.56 114 ASN A CA 1
ATOM 867 C C . ASN A 1 114 ? 19.609 -25.922 -8.031 1 92.56 114 ASN A C 1
ATOM 869 O O . ASN A 1 114 ? 20.047 -26.984 -7.602 1 92.56 114 ASN A O 1
ATOM 873 N N . GLY A 1 115 ? 18.641 -25.859 -8.859 1 93.56 115 GLY A N 1
ATOM 874 C CA . GLY A 1 115 ? 18.219 -27.031 -9.617 1 93.56 115 GLY A CA 1
ATOM 875 C C . GLY A 1 115 ? 17.125 -27.828 -8.93 1 93.56 115 GLY A C 1
ATOM 876 O O . GLY A 1 115 ? 16.734 -28.891 -9.422 1 93.56 115 GLY A O 1
ATOM 877 N N . VAL A 1 116 ? 16.781 -27.391 -7.797 1 96.62 116 VAL A N 1
ATOM 878 C CA . VAL A 1 116 ? 15.773 -28.156 -7.094 1 96.62 116 VAL A CA 1
ATOM 879 C C . VAL A 1 116 ? 14.664 -27.234 -6.602 1 96.62 116 VAL A C 1
ATOM 881 O O . VAL A 1 116 ? 14.898 -26.047 -6.359 1 96.62 116 VAL A O 1
ATOM 884 N N . PHE A 1 117 ? 13.5 -27.828 -6.473 1 97.44 117 PHE A N 1
ATOM 885 C CA . PHE A 1 117 ? 12.391 -27.125 -5.832 1 97.44 117 PHE A CA 1
ATOM 886 C C . PHE A 1 117 ? 12.344 -27.453 -4.344 1 97.44 117 PHE A C 1
ATOM 888 O O . PHE A 1 117 ? 12.258 -28.625 -3.957 1 97.44 117 PHE A O 1
ATOM 895 N N . GLU A 1 118 ? 12.406 -26.406 -3.559 1 98.06 118 GLU A N 1
ATOM 896 C CA . GLU A 1 118 ? 12.328 -26.562 -2.109 1 98.06 118 GLU A CA 1
ATOM 897 C C . GLU A 1 118 ? 11.047 -25.938 -1.559 1 98.06 118 GLU A C 1
ATOM 899 O O . GLU A 1 118 ? 10.711 -24.797 -1.889 1 98.06 118 GLU A O 1
ATOM 904 N N . ARG A 1 119 ? 10.461 -26.703 -0.699 1 98.38 119 ARG A N 1
ATOM 905 C CA . ARG A 1 119 ? 9.203 -26.219 -0.131 1 98.38 119 ARG A CA 1
ATOM 906 C C . ARG A 1 119 ? 9.445 -25.031 0.801 1 98.38 119 ARG A C 1
ATOM 908 O O . ARG A 1 119 ? 10.406 -25.031 1.576 1 98.38 119 ARG A O 1
ATOM 915 N N . VAL A 1 120 ? 8.586 -24.062 0.702 1 98.44 120 VAL A N 1
ATOM 916 C CA . VAL A 1 120 ? 8.719 -22.891 1.555 1 98.44 120 VAL A CA 1
ATOM 917 C C . VAL A 1 120 ? 7.344 -22.469 2.064 1 98.44 120 VAL A C 1
ATOM 919 O O . VAL A 1 120 ? 6.328 -22.703 1.402 1 98.44 120 VAL A O 1
ATOM 922 N N . ASN A 1 121 ? 7.293 -21.812 3.223 1 98.38 121 ASN A N 1
ATOM 923 C CA . ASN A 1 121 ? 6.082 -21.188 3.73 1 98.38 121 ASN A CA 1
ATOM 924 C C . ASN A 1 121 ? 6.074 -19.688 3.445 1 98.38 121 ASN A C 1
ATOM 926 O O . ASN A 1 121 ? 5.008 -19.062 3.367 1 98.38 121 ASN A O 1
ATOM 930 N N . LYS A 1 122 ? 7.266 -19.141 3.375 1 97.75 122 LYS A N 1
ATOM 931 C CA . LYS A 1 122 ? 7.504 -17.734 3.068 1 97.75 122 LYS A CA 1
ATOM 932 C C . LYS A 1 122 ? 8.82 -17.562 2.316 1 97.75 122 LYS A C 1
ATOM 934 O O . LYS A 1 122 ? 9.805 -18.234 2.609 1 97.75 122 LYS A O 1
ATOM 939 N N . VAL A 1 123 ? 8.828 -16.625 1.35 1 97.31 123 VAL A N 1
ATOM 940 C CA . VAL A 1 123 ? 10.055 -16.328 0.617 1 97.31 123 VAL A CA 1
ATOM 941 C C . VAL A 1 123 ? 10.07 -14.867 0.192 1 97.31 123 VAL A C 1
ATOM 943 O O . VAL A 1 123 ? 9.047 -14.32 -0.227 1 97.31 123 VAL A O 1
ATOM 946 N N . GLU A 1 124 ? 11.203 -14.219 0.391 1 95.81 124 GLU A N 1
ATOM 947 C CA . GLU A 1 124 ? 11.414 -12.906 -0.2 1 95.81 124 GLU A CA 1
ATOM 948 C C . GLU A 1 124 ? 11.594 -13 -1.713 1 95.81 124 GLU A C 1
ATOM 950 O O . GLU A 1 124 ? 12.375 -13.812 -2.199 1 95.81 124 GLU A O 1
ATOM 955 N N . LEU A 1 125 ? 10.844 -12.164 -2.389 1 95.31 125 LEU A N 1
ATOM 956 C CA . LEU A 1 125 ? 10.891 -12.227 -3.844 1 95.31 125 LEU A CA 1
ATOM 957 C C . LEU A 1 125 ? 12.094 -11.477 -4.387 1 95.31 125 LEU A C 1
ATOM 959 O O . LEU A 1 125 ? 12.25 -10.273 -4.133 1 95.31 125 LEU A O 1
ATOM 963 N N . LYS A 1 126 ? 12.93 -12.211 -5.039 1 94.62 126 LYS A N 1
ATOM 964 C CA . LYS A 1 126 ? 13.977 -11.641 -5.883 1 94.62 126 LYS A CA 1
ATOM 965 C C . LYS A 1 126 ? 13.539 -11.602 -7.344 1 94.62 126 LYS A C 1
ATOM 967 O O . LYS A 1 126 ? 12.766 -12.453 -7.789 1 94.62 126 LYS A O 1
ATOM 972 N N . ASP A 1 127 ? 14.094 -10.625 -8.023 1 95.88 127 ASP A N 1
ATOM 973 C CA . ASP A 1 127 ? 13.719 -10.492 -9.422 1 95.88 127 ASP A CA 1
ATOM 974 C C . ASP A 1 127 ? 14.008 -11.773 -10.203 1 95.88 127 ASP A C 1
ATOM 976 O O . ASP A 1 127 ? 15.133 -12.289 -10.164 1 95.88 127 ASP A O 1
ATOM 980 N N . GLY A 1 128 ? 13.016 -12.32 -10.844 1 97.12 128 GLY A N 1
ATOM 981 C CA . GLY A 1 128 ? 13.164 -13.492 -11.688 1 97.12 128 GLY A CA 1
ATOM 982 C C . GLY A 1 128 ? 13.008 -14.797 -10.93 1 97.12 128 GLY A C 1
ATOM 983 O O . GLY A 1 128 ? 13.234 -15.875 -11.484 1 97.12 128 GLY A O 1
ATOM 984 N N . ILE A 1 129 ? 12.617 -14.742 -9.742 1 97.38 129 ILE A N 1
ATOM 985 C CA . ILE A 1 129 ? 12.469 -15.953 -8.945 1 97.38 129 ILE A CA 1
ATOM 986 C C . ILE A 1 129 ? 11.438 -16.875 -9.586 1 97.38 129 ILE A C 1
ATOM 988 O O . ILE A 1 129 ? 10.445 -16.406 -10.156 1 97.38 129 ILE A O 1
ATOM 992 N N . VAL A 1 130 ? 11.742 -18.203 -9.484 1 98.44 130 VAL A N 1
ATOM 993 C CA . VAL A 1 130 ? 10.852 -19.219 -10.047 1 98.44 130 VAL A CA 1
ATOM 994 C C . VAL A 1 130 ? 10.195 -20 -8.914 1 98.44 130 VAL A C 1
ATOM 996 O O . VAL A 1 130 ? 10.875 -20.484 -8 1 98.44 130 VAL A O 1
ATOM 999 N N . ILE A 1 131 ? 8.875 -20.125 -9.016 1 98.62 131 ILE A N 1
ATOM 1000 C CA . ILE A 1 131 ? 8.07 -20.703 -7.953 1 98.62 131 ILE A CA 1
ATOM 1001 C C . ILE A 1 131 ? 7.121 -21.75 -8.539 1 98.62 131 ILE A C 1
ATOM 1003 O O . ILE A 1 131 ? 6.527 -21.531 -9.602 1 98.62 131 ILE A O 1
ATOM 1007 N N . ARG A 1 132 ? 7.004 -22.812 -7.875 1 98.75 132 ARG A N 1
ATOM 1008 C CA . ARG A 1 132 ? 5.961 -23.781 -8.195 1 98.75 132 ARG A CA 1
ATOM 1009 C C . ARG A 1 132 ? 4.832 -23.734 -7.176 1 98.75 132 ARG A C 1
ATOM 1011 O O . ARG A 1 132 ? 5.082 -23.719 -5.969 1 98.75 132 ARG A O 1
ATOM 1018 N N . LEU A 1 133 ? 3.695 -23.625 -7.586 1 98.62 133 LEU A N 1
ATOM 1019 C CA . LEU A 1 133 ? 2.496 -23.734 -6.762 1 98.62 133 LEU A CA 1
ATOM 1020 C C . LEU A 1 133 ? 1.754 -25.031 -7.047 1 98.62 133 LEU A C 1
ATOM 1022 O O . LEU A 1 133 ? 1.396 -25.312 -8.195 1 98.62 133 LEU A O 1
ATOM 1026 N N . GLY A 1 134 ? 1.49 -25.766 -6.02 1 98.31 134 GLY A N 1
ATOM 1027 C CA . GLY A 1 134 ? 0.927 -27.078 -6.258 1 98.31 134 GLY A CA 1
ATOM 1028 C C . GLY A 1 134 ? 1.902 -28.031 -6.922 1 98.31 134 GLY A C 1
ATOM 1029 O O . GLY A 1 134 ? 3.09 -28.047 -6.59 1 98.31 134 GLY A O 1
ATOM 1030 N N . ILE A 1 135 ? 1.337 -28.812 -7.848 1 98.06 135 ILE A N 1
ATOM 1031 C CA . ILE A 1 135 ? 2.15 -29.875 -8.438 1 98.06 135 ILE A CA 1
ATOM 1032 C C . ILE A 1 135 ? 2.613 -29.453 -9.828 1 98.06 135 ILE A C 1
ATOM 1034 O O . ILE A 1 135 ? 3.748 -29.734 -10.227 1 98.06 135 ILE A O 1
ATOM 1038 N N . TYR A 1 136 ? 1.866 -28.672 -10.516 1 97.19 136 TYR A N 1
ATOM 1039 C CA . TYR A 1 136 ? 2.117 -28.562 -11.945 1 97.19 136 TYR A CA 1
ATOM 1040 C C . TYR A 1 136 ? 2.432 -27.125 -12.336 1 97.19 136 TYR A C 1
ATOM 1042 O O . TYR A 1 136 ? 3.105 -26.875 -13.336 1 97.19 136 TYR A O 1
ATOM 1050 N N . THR A 1 137 ? 1.948 -26.219 -11.586 1 97.69 137 THR A N 1
ATOM 1051 C CA . THR A 1 137 ? 2.043 -24.828 -12.016 1 97.69 137 THR A CA 1
ATOM 1052 C C . THR A 1 137 ? 3.381 -24.219 -11.602 1 97.69 137 THR A C 1
ATOM 1054 O O . THR A 1 137 ? 3.734 -24.234 -10.422 1 97.69 137 THR A O 1
ATOM 1057 N N . ILE A 1 138 ? 4.141 -23.688 -12.57 1 98.12 138 ILE A N 1
ATOM 1058 C CA . ILE A 1 138 ? 5.41 -23.016 -12.328 1 98.12 138 ILE A CA 1
ATOM 1059 C C . ILE A 1 138 ? 5.344 -21.594 -12.867 1 98.12 138 ILE A C 1
ATOM 1061 O O . ILE A 1 138 ? 4.977 -21.375 -14.031 1 98.12 138 ILE A O 1
ATOM 1065 N N . ILE A 1 139 ? 5.668 -20.641 -11.969 1 98.12 139 ILE A N 1
ATOM 1066 C CA . ILE A 1 139 ? 5.637 -19.25 -12.367 1 98.12 139 ILE A CA 1
ATOM 1067 C C . ILE A 1 139 ? 7.008 -18.609 -12.141 1 98.12 139 ILE A C 1
ATOM 1069 O O . ILE A 1 139 ? 7.762 -19.047 -11.266 1 98.12 139 ILE A O 1
ATOM 1073 N N . ARG A 1 140 ? 7.344 -17.594 -12.969 1 98.38 140 ARG A N 1
ATOM 1074 C CA . ARG A 1 140 ? 8.461 -16.688 -12.734 1 98.38 140 ARG A CA 1
ATOM 1075 C C . ARG A 1 140 ? 7.965 -15.297 -12.32 1 98.38 140 ARG A C 1
ATOM 1077 O O . ARG A 1 140 ? 7.012 -14.773 -12.898 1 98.38 140 ARG A O 1
ATOM 1084 N N . ILE A 1 141 ? 8.531 -14.719 -11.312 1 97.56 141 ILE A N 1
ATOM 1085 C CA . 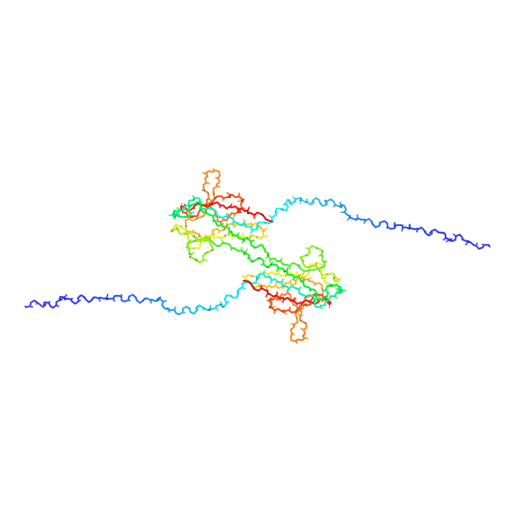ILE A 1 141 ? 8.141 -13.391 -10.836 1 97.56 141 ILE A CA 1
ATOM 1086 C C . ILE A 1 141 ? 9.266 -12.398 -11.102 1 97.56 141 ILE A C 1
ATOM 1088 O O . ILE A 1 141 ? 10.391 -12.586 -10.633 1 97.56 141 ILE A O 1
ATOM 1092 N N . ASN A 1 142 ? 8.914 -11.344 -11.844 1 96.44 142 ASN A N 1
ATOM 1093 C CA . ASN A 1 142 ? 9.828 -10.234 -12.07 1 96.44 142 ASN A CA 1
ATOM 1094 C C . ASN A 1 142 ? 9.375 -8.969 -11.344 1 96.44 142 ASN A C 1
ATOM 1096 O O . ASN A 1 142 ? 8.18 -8.664 -11.312 1 96.44 142 ASN A O 1
ATOM 1100 N N . LEU A 1 143 ? 10.297 -8.398 -10.711 1 92.12 143 LEU A N 1
ATOM 1101 C CA . LEU A 1 143 ? 10.062 -7.141 -10.016 1 92.12 143 LEU A CA 1
ATOM 1102 C C . LEU A 1 143 ? 10.5 -5.957 -10.875 1 92.12 143 LEU A C 1
ATOM 1104 O O . LEU A 1 143 ? 11.68 -5.824 -11.195 1 92.12 143 LEU A O 1
ATOM 1108 N N . ILE A 1 144 ? 9.523 -5.223 -11.195 1 85.94 144 ILE A N 1
ATOM 1109 C CA . ILE A 1 144 ? 9.812 -4.059 -12.023 1 85.94 144 ILE A CA 1
ATOM 1110 C C . ILE A 1 144 ? 9.875 -2.807 -11.148 1 85.94 144 ILE A C 1
ATOM 1112 O O . ILE A 1 144 ? 8.906 -2.471 -10.469 1 85.94 144 ILE A O 1
ATOM 1116 N N . GLN A 1 145 ? 11.102 -2.205 -11.172 1 76.38 145 GLN A N 1
ATOM 1117 C CA . GLN A 1 145 ? 11.312 -1.008 -10.367 1 76.38 145 GLN A CA 1
ATOM 1118 C C . GLN A 1 145 ? 10.93 0.25 -11.141 1 76.38 145 GLN A C 1
ATOM 1120 O O . GLN A 1 145 ? 11.008 0.277 -12.375 1 76.38 145 GLN A O 1
ATOM 1125 N N . GLY A 1 146 ? 10.328 1.218 -10.414 1 62.62 146 GLY A N 1
ATOM 1126 C CA . GLY A 1 146 ? 10.086 2.516 -11.023 1 62.62 146 GLY A CA 1
ATOM 1127 C C . GLY A 1 146 ? 10.531 3.676 -10.148 1 62.62 146 GLY A C 1
ATOM 1128 O O . GLY A 1 146 ? 10.805 3.496 -8.961 1 62.62 146 GLY A O 1
ATOM 1129 N N . MET B 1 1 ? 56.156 47.125 47.688 1 25.47 1 MET B N 1
ATOM 1130 C CA . MET B 1 1 ? 56.188 47.219 46.25 1 25.47 1 MET B CA 1
ATOM 1131 C C . MET B 1 1 ? 55.125 46.281 45.625 1 25.47 1 MET B C 1
ATOM 1133 O O . MET B 1 1 ? 55.094 45.094 45.938 1 25.47 1 MET B O 1
ATOM 1137 N N . PRO B 1 2 ? 53.938 46.812 45.375 1 25.94 2 PRO B N 1
ATOM 1138 C CA . PRO B 1 2 ? 52.625 46.219 45 1 25.94 2 PRO B CA 1
ATOM 1139 C C . PRO B 1 2 ? 52.719 45.344 43.75 1 25.94 2 PRO B C 1
ATOM 1141 O O . PRO B 1 2 ? 53.438 45.656 42.812 1 25.94 2 PRO B O 1
ATOM 1144 N N . THR B 1 3 ? 52.906 44 44 1 27.78 3 THR B N 1
ATOM 1145 C CA . THR B 1 3 ? 53.125 42.875 43.125 1 27.78 3 THR B CA 1
ATOM 1146 C C . THR B 1 3 ? 52.031 42.812 42.062 1 27.78 3 THR B C 1
ATOM 1148 O O . THR B 1 3 ? 50.875 42.656 42.375 1 27.78 3 THR B O 1
ATOM 1151 N N . GLY B 1 4 ? 52.094 43.688 41.156 1 23.11 4 GLY B N 1
ATOM 1152 C CA . GLY B 1 4 ? 51.188 44.188 40.125 1 23.11 4 GLY B CA 1
ATOM 1153 C C . GLY B 1 4 ? 50.656 43.062 39.219 1 23.11 4 GLY B C 1
ATOM 1154 O O . GLY B 1 4 ? 50 43.312 38.219 1 23.11 4 GLY B O 1
ATOM 1155 N N . LEU B 1 5 ? 51.406 41.938 39.312 1 24.77 5 LEU B N 1
ATOM 1156 C CA . LEU B 1 5 ? 51.469 41.188 38.062 1 24.77 5 LEU B CA 1
ATOM 1157 C C . LEU B 1 5 ? 50.094 40.719 37.625 1 24.77 5 LEU B C 1
ATOM 1159 O O . LEU B 1 5 ? 49.969 39.938 36.688 1 24.77 5 LEU B O 1
ATOM 1163 N N . ASP B 1 6 ? 49.062 41.031 38.469 1 22.72 6 ASP B N 1
ATOM 1164 C CA . ASP B 1 6 ? 47.906 40.156 38.438 1 22.72 6 ASP B CA 1
ATOM 1165 C C . ASP B 1 6 ? 47.219 40.188 37.062 1 22.72 6 ASP B C 1
ATOM 1167 O O . ASP B 1 6 ? 46.125 39.656 36.875 1 22.72 6 ASP B O 1
ATOM 1171 N N . ALA B 1 7 ? 47.688 41.188 36.375 1 22.27 7 ALA B N 1
ATOM 1172 C CA . ALA B 1 7 ? 46.656 41.719 35.469 1 22.27 7 ALA B CA 1
ATOM 1173 C C . ALA B 1 7 ? 46.125 40.594 34.594 1 22.27 7 ALA B C 1
ATOM 1175 O O . ALA B 1 7 ? 44.906 40.375 34.5 1 22.27 7 ALA B O 1
ATOM 1176 N N . ALA B 1 8 ? 46.656 40.438 33.375 1 20.84 8 ALA B N 1
ATOM 1177 C CA . ALA B 1 8 ? 46.062 40.625 32.062 1 20.84 8 ALA B CA 1
ATOM 1178 C C . ALA B 1 8 ? 45.531 39.281 31.5 1 20.84 8 ALA B C 1
ATOM 1180 O O . ALA B 1 8 ? 44.875 39.25 30.453 1 20.84 8 ALA B O 1
ATOM 1181 N N . MET B 1 9 ? 46.031 38.219 32.031 1 21.84 9 MET B N 1
ATOM 1182 C CA . MET B 1 9 ? 46.125 37.188 30.984 1 21.84 9 MET B CA 1
ATOM 1183 C C . MET B 1 9 ? 44.75 36.719 30.562 1 21.84 9 MET B C 1
ATOM 1185 O O . MET B 1 9 ? 44.094 35.938 31.266 1 21.84 9 MET B O 1
ATOM 1189 N N . HIS B 1 10 ? 43.812 37.656 30.328 1 23.44 10 HIS B N 1
ATOM 1190 C CA . HIS B 1 10 ? 42.469 37.281 29.922 1 23.44 10 HIS B CA 1
ATOM 1191 C C . HIS B 1 10 ? 42.469 36.25 28.781 1 23.44 10 HIS B C 1
ATOM 1193 O O . HIS B 1 10 ? 42.844 36.594 27.656 1 23.44 10 HIS B O 1
ATOM 1199 N N . ASN B 1 11 ? 43.031 35.188 29.016 1 22.19 11 ASN B N 1
ATOM 1200 C CA . ASN B 1 11 ? 43.219 34.125 28.031 1 22.19 11 ASN B CA 1
ATOM 1201 C C . ASN B 1 11 ? 41.906 33.812 27.312 1 22.19 11 ASN B C 1
ATOM 1203 O O . ASN B 1 11 ? 40.844 33.656 27.953 1 22.19 11 ASN B O 1
ATOM 1207 N N . ASN B 1 12 ? 41.719 34.406 26.125 1 24.16 12 ASN B N 1
ATOM 1208 C CA . ASN B 1 12 ? 40.688 34.312 25.125 1 24.16 12 ASN B CA 1
ATOM 1209 C C . ASN B 1 12 ? 40.281 32.844 24.859 1 24.16 12 ASN B C 1
ATOM 1211 O O . ASN B 1 12 ? 41.062 32.094 24.266 1 24.16 12 ASN B O 1
ATOM 1215 N N . LYS B 1 13 ? 39.875 32.156 25.781 1 22.42 13 LYS B N 1
ATOM 1216 C CA . LYS B 1 13 ? 39.562 30.734 25.609 1 22.42 13 LYS B CA 1
ATOM 1217 C C . LYS B 1 13 ? 38.688 30.531 24.375 1 22.42 13 LYS B C 1
ATOM 1219 O O . LYS B 1 13 ? 37.5 30.953 24.375 1 22.42 13 LYS B O 1
ATOM 1224 N N . GLY B 1 14 ? 39.281 30.797 23.234 1 24.52 14 GLY B N 1
ATOM 1225 C CA . GLY B 1 14 ? 38.594 30.516 21.984 1 24.52 14 GLY B CA 1
ATOM 1226 C C . GLY B 1 14 ? 37.875 29.172 21.984 1 24.52 14 GLY B C 1
ATOM 1227 O O . GLY B 1 14 ? 38.531 28.141 22.125 1 24.52 14 GLY B O 1
ATOM 1228 N N . ASN B 1 15 ? 36.906 29.016 22.734 1 21.56 15 ASN B N 1
ATOM 1229 C CA . ASN B 1 15 ? 36.156 27.766 22.781 1 21.56 15 ASN B CA 1
ATOM 1230 C C . ASN B 1 15 ? 35.906 27.188 21.391 1 21.56 15 ASN B C 1
ATOM 1232 O O . ASN B 1 15 ? 35.219 27.781 20.578 1 21.56 15 ASN B O 1
ATOM 1236 N N . ALA B 1 16 ? 36.938 26.703 20.797 1 22.44 16 ALA B N 1
ATOM 1237 C CA . ALA B 1 16 ? 36.875 25.984 19.516 1 22.44 16 ALA B CA 1
ATOM 1238 C C . ALA B 1 16 ? 35.719 24.969 19.531 1 22.44 16 ALA B C 1
ATOM 1240 O O . ALA B 1 16 ? 35.75 24.016 20.312 1 22.44 16 ALA B O 1
ATOM 1241 N N . THR B 1 17 ? 34.531 25.469 19.578 1 23.73 17 THR B N 1
ATOM 1242 C CA . THR B 1 17 ? 33.375 24.578 19.375 1 23.73 17 THR B CA 1
ATOM 1243 C C . THR B 1 17 ? 33.656 23.578 18.266 1 23.73 17 THR B C 1
ATOM 1245 O O . THR B 1 17 ? 33.875 23.969 17.109 1 23.73 17 THR B O 1
ATOM 1248 N N . LEU B 1 18 ? 34.406 22.609 18.531 1 23.91 18 LEU B N 1
ATOM 1249 C CA . LEU B 1 18 ? 34.625 21.5 17.609 1 23.91 18 LEU B CA 1
ATOM 1250 C C . LEU B 1 18 ? 33.312 21.094 16.922 1 23.91 18 LEU B C 1
ATOM 1252 O O . LEU B 1 18 ? 32.312 20.891 17.578 1 23.91 18 LEU B O 1
ATOM 1256 N N . ASN B 1 19 ? 33.031 21.641 15.758 1 24.56 19 ASN B N 1
ATOM 1257 C CA . ASN B 1 19 ? 32.031 21.328 14.75 1 24.56 19 ASN B CA 1
ATOM 1258 C C . ASN B 1 19 ? 31.953 19.828 14.492 1 24.56 19 ASN B C 1
ATOM 1260 O O . ASN B 1 19 ? 32.875 19.234 13.906 1 24.56 19 ASN B O 1
ATOM 1264 N N . VAL B 1 20 ? 31.594 19.094 15.477 1 21.88 20 VAL B N 1
ATOM 1265 C CA . VAL B 1 20 ? 31.422 17.656 15.273 1 21.88 20 VAL B CA 1
ATOM 1266 C C . VAL B 1 20 ? 30.609 17.406 14 1 21.88 20 VAL B C 1
ATOM 1268 O O . VAL B 1 20 ? 29.375 17.344 14.047 1 21.88 20 VAL B O 1
ATOM 1271 N N . LYS B 1 21 ? 30.562 18.328 13.047 1 23.8 21 LYS B N 1
ATOM 1272 C CA . LYS B 1 21 ? 29.891 18.109 11.766 1 23.8 21 LYS B CA 1
ATOM 1273 C C . LYS B 1 21 ? 30.25 16.75 11.188 1 23.8 21 LYS B C 1
ATOM 1275 O O . LYS B 1 21 ? 29.391 16.094 10.57 1 23.8 21 LYS B O 1
ATOM 1280 N N . ASP B 1 22 ? 31.5 16.516 10.969 1 25.83 22 ASP B N 1
ATOM 1281 C CA . ASP B 1 22 ? 31.984 15.586 9.953 1 25.83 22 ASP B CA 1
ATOM 1282 C C . ASP B 1 22 ? 31.734 14.141 10.375 1 25.83 22 ASP B C 1
ATOM 1284 O O . ASP B 1 22 ? 32.375 13.227 9.883 1 25.83 22 ASP B O 1
ATOM 1288 N N . LEU B 1 23 ? 31.469 13.945 11.555 1 25.28 23 LEU B N 1
ATOM 1289 C CA . LEU B 1 23 ? 31.562 12.5 11.734 1 25.28 23 LEU B CA 1
ATOM 1290 C C . LEU B 1 23 ? 30.797 11.773 10.625 1 25.28 23 LEU B C 1
ATOM 1292 O O . LEU B 1 23 ? 29.734 12.219 10.203 1 25.28 23 LEU B O 1
ATOM 1296 N N . GLY B 1 24 ? 31.547 10.938 9.906 1 26.25 24 GLY B N 1
ATOM 1297 C CA . GLY B 1 24 ? 31.312 10.164 8.695 1 26.25 24 GLY B CA 1
ATOM 1298 C C . GLY B 1 24 ? 30.016 9.375 8.742 1 26.25 24 GLY B C 1
ATOM 1299 O O . GLY B 1 24 ? 29.969 8.281 9.305 1 26.25 24 GLY B O 1
ATOM 1300 N N . ALA B 1 25 ? 28.969 9.883 9.281 1 26.2 25 ALA B N 1
ATOM 1301 C CA . ALA B 1 25 ? 27.781 9.07 9.055 1 26.2 25 ALA B CA 1
ATOM 1302 C C . ALA B 1 25 ? 27.844 8.352 7.711 1 26.2 25 ALA B C 1
ATOM 1304 O O . ALA B 1 25 ? 27.859 9 6.66 1 26.2 25 ALA B O 1
ATOM 1305 N N . GLU B 1 26 ? 28.75 7.469 7.566 1 28.66 26 GLU B N 1
ATOM 1306 C CA . GLU B 1 26 ? 28.641 6.52 6.461 1 28.66 26 GLU B CA 1
ATOM 1307 C C . GLU B 1 26 ? 27.188 6.258 6.098 1 28.66 26 GLU B C 1
ATOM 1309 O O . GLU B 1 26 ? 26.438 5.688 6.891 1 28.66 26 GLU B O 1
ATOM 1314 N N . THR B 1 27 ? 26.469 7.176 5.645 1 31.7 27 THR B N 1
ATOM 1315 C CA . THR B 1 27 ? 25.25 7.012 4.859 1 31.7 27 THR B CA 1
ATOM 1316 C C . THR B 1 27 ? 25.219 5.652 4.168 1 31.7 27 THR B C 1
ATOM 1318 O O . THR B 1 27 ? 26.031 5.398 3.266 1 31.7 27 THR B O 1
ATOM 1321 N N . THR B 1 28 ? 25.328 4.637 4.918 1 32.56 28 THR B N 1
ATOM 1322 C CA . THR B 1 28 ? 25.156 3.4 4.164 1 32.56 28 THR B CA 1
ATOM 1323 C C . THR B 1 28 ? 24.328 3.641 2.906 1 32.56 28 THR B C 1
ATOM 1325 O O . THR B 1 28 ? 23.266 4.246 2.969 1 32.56 28 THR B O 1
ATOM 1328 N N . SER B 1 29 ? 24.875 4.168 1.876 1 34.66 29 SER B N 1
ATOM 1329 C CA . SER B 1 29 ? 24.359 4.238 0.515 1 34.66 29 SER B CA 1
ATOM 1330 C C . SER B 1 29 ? 23.281 3.176 0.279 1 34.66 29 SER B C 1
ATOM 1332 O O . SER B 1 29 ? 23.594 2.047 -0.105 1 34.66 29 SER B O 1
ATOM 1334 N N . ARG B 1 30 ? 22.5 2.861 1.241 1 34.09 30 ARG B N 1
ATOM 1335 C CA . ARG B 1 30 ? 21.453 1.973 0.755 1 34.09 30 ARG B CA 1
ATOM 1336 C C . ARG B 1 30 ? 21.062 2.318 -0.678 1 34.09 30 ARG B C 1
ATOM 1338 O O . ARG B 1 30 ? 20.672 3.451 -0.964 1 34.09 30 ARG B O 1
ATOM 1345 N N . VAL B 1 31 ? 21.797 2.098 -1.644 1 40.97 31 VAL B N 1
ATOM 1346 C CA . VAL B 1 31 ? 21.312 2.088 -3.02 1 40.97 31 VAL B CA 1
ATOM 1347 C C . VAL B 1 31 ? 19.781 2.109 -3.031 1 40.97 31 VAL B C 1
ATOM 1349 O O . VAL B 1 31 ? 19.141 1.188 -2.523 1 40.97 31 VAL B O 1
ATOM 1352 N N . GLU B 1 32 ? 19.156 3.193 -2.744 1 46.66 32 GLU B N 1
ATOM 1353 C CA . GLU B 1 32 ? 17.719 3.395 -2.807 1 46.66 32 GLU B CA 1
ATOM 1354 C C . GLU B 1 32 ? 17.078 2.486 -3.852 1 46.66 32 GLU B C 1
ATOM 1356 O O . GLU B 1 32 ? 17.266 2.684 -5.055 1 46.66 32 GLU B O 1
ATOM 1361 N N . GLN B 1 33 ? 17.25 1.248 -3.746 1 52.19 33 GLN B N 1
ATOM 1362 C CA . GLN B 1 33 ? 16.531 0.454 -4.734 1 52.19 33 GLN B CA 1
ATOM 1363 C C . GLN B 1 33 ? 15.133 1.025 -4.984 1 52.19 33 GLN B C 1
ATOM 1365 O O . GLN B 1 33 ? 14.445 1.426 -4.047 1 52.19 33 GLN B O 1
ATOM 1370 N N . LYS B 1 34 ? 15.023 1.72 -6.117 1 62.16 34 LYS B N 1
ATOM 1371 C CA . LYS B 1 34 ? 13.695 2.16 -6.535 1 62.16 34 LYS B CA 1
ATOM 1372 C C . LYS B 1 34 ? 12.625 1.146 -6.129 1 62.16 34 LYS B C 1
ATOM 1374 O O . LYS B 1 34 ? 12.82 -0.061 -6.281 1 62.16 34 LYS B O 1
ATOM 1379 N N . PRO B 1 35 ? 11.672 1.657 -5.496 1 69.69 35 PRO B N 1
ATOM 1380 C CA . PRO B 1 35 ? 10.625 0.734 -5.062 1 69.69 35 PRO B CA 1
ATOM 1381 C C . PRO B 1 35 ? 10.039 -0.077 -6.219 1 69.69 35 PRO B C 1
ATOM 1383 O O . PRO B 1 35 ? 10.047 0.379 -7.363 1 69.69 35 PRO B O 1
ATOM 1386 N N . VAL B 1 36 ? 9.75 -1.3 -5.875 1 78.62 36 VAL B N 1
ATOM 1387 C CA . VAL B 1 36 ? 9.031 -2.129 -6.836 1 78.62 36 VAL B CA 1
ATOM 1388 C C . VAL B 1 36 ? 7.664 -1.522 -7.121 1 78.62 36 VAL B C 1
ATOM 1390 O O . VAL B 1 36 ? 6.875 -1.295 -6.203 1 78.62 36 VAL B O 1
ATOM 1393 N N . LYS B 1 37 ? 7.422 -1.147 -8.359 1 74.69 37 LYS B N 1
ATOM 1394 C CA . LYS B 1 37 ? 6.152 -0.543 -8.75 1 74.69 37 LYS B CA 1
ATOM 1395 C C . LYS B 1 37 ? 5.203 -1.585 -9.336 1 74.69 37 LYS B C 1
ATOM 1397 O O . LYS B 1 37 ? 3.986 -1.476 -9.195 1 74.69 37 LYS B O 1
ATOM 1402 N N . ARG B 1 38 ? 5.871 -2.525 -10.086 1 85.06 38 ARG B N 1
ATOM 1403 C CA . ARG B 1 38 ? 5.07 -3.527 -10.781 1 85.06 38 ARG B CA 1
ATOM 1404 C C . ARG B 1 38 ? 5.648 -4.926 -10.578 1 85.06 38 ARG B C 1
ATOM 1406 O O . ARG B 1 38 ? 6.867 -5.094 -10.5 1 85.06 38 ARG B O 1
ATOM 1413 N N . ILE B 1 39 ? 4.797 -5.898 -10.445 1 90.38 39 ILE B N 1
ATOM 1414 C CA . ILE B 1 39 ? 5.168 -7.309 -10.438 1 90.38 39 ILE B CA 1
ATOM 1415 C C . ILE B 1 39 ? 4.629 -7.988 -11.695 1 90.38 39 ILE B C 1
ATOM 1417 O O . ILE B 1 39 ? 3.441 -7.871 -12.008 1 90.38 39 ILE B O 1
ATOM 1421 N N . ARG B 1 40 ? 5.543 -8.531 -12.453 1 94.25 40 ARG B N 1
ATOM 1422 C CA . ARG B 1 40 ? 5.133 -9.367 -13.578 1 94.25 40 ARG B CA 1
ATOM 1423 C C . ARG B 1 40 ? 5.164 -10.844 -13.203 1 94.25 40 ARG B C 1
ATOM 1425 O O . ARG B 1 40 ? 6.191 -11.352 -12.75 1 94.25 40 ARG B O 1
ATOM 1432 N N . ILE B 1 41 ? 4.066 -11.562 -13.344 1 96.19 41 ILE B N 1
ATOM 1433 C CA . ILE B 1 41 ? 3.979 -13.008 -13.148 1 96.19 41 ILE B CA 1
ATOM 1434 C C . ILE B 1 41 ? 3.863 -13.703 -14.508 1 96.19 41 ILE B C 1
ATOM 1436 O O . ILE B 1 41 ? 2.885 -13.508 -15.227 1 96.19 41 ILE B O 1
ATOM 1440 N N . THR B 1 42 ? 4.91 -14.445 -14.82 1 96.94 42 THR B N 1
ATOM 1441 C CA . THR B 1 42 ? 4.926 -15.227 -16.047 1 96.94 42 THR B CA 1
ATOM 1442 C C . THR B 1 42 ? 4.652 -16.703 -15.75 1 96.94 42 THR B C 1
ATOM 1444 O O . THR B 1 42 ? 5.312 -17.297 -14.891 1 96.94 42 THR B O 1
ATOM 1447 N N . PHE B 1 43 ? 3.721 -17.297 -16.453 1 96.44 43 PHE B N 1
ATOM 1448 C CA . PHE B 1 43 ? 3.453 -18.734 -16.328 1 96.44 43 PHE B CA 1
ATOM 1449 C C . PHE B 1 43 ? 4.398 -19.531 -17.219 1 96.44 43 PHE B C 1
ATOM 1451 O O . PHE B 1 43 ? 4.324 -19.453 -18.438 1 96.44 43 PHE B O 1
ATOM 1458 N N . ILE B 1 44 ? 5.281 -20.297 -16.547 1 96.94 44 ILE B N 1
ATOM 1459 C CA . ILE B 1 44 ? 6.215 -21.156 -17.266 1 96.94 44 ILE B CA 1
ATOM 1460 C C . ILE B 1 44 ? 5.535 -22.484 -17.594 1 96.94 44 ILE B C 1
ATOM 1462 O O . ILE B 1 44 ? 5.641 -22.984 -18.719 1 96.94 44 ILE B O 1
ATOM 1466 N N . GLU B 1 45 ? 4.891 -23.062 -16.594 1 95.62 45 GLU B N 1
ATOM 1467 C CA . GLU B 1 45 ? 4.113 -24.281 -16.719 1 95.62 45 GLU B CA 1
ATOM 1468 C C . GLU B 1 45 ? 2.748 -24.141 -16.047 1 95.62 45 GLU B C 1
ATOM 1470 O O . GLU B 1 45 ? 2.619 -23.484 -15.016 1 95.62 45 GLU B O 1
ATOM 1475 N N . SER B 1 46 ? 1.801 -24.75 -16.594 1 94.31 46 SER B N 1
ATOM 1476 C CA . SER B 1 46 ? 0.44 -24.766 -16.062 1 94.31 46 SER B CA 1
ATOM 1477 C C . SER B 1 46 ? -0.331 -25.984 -16.562 1 94.31 46 SER B C 1
ATOM 1479 O O . SER B 1 46 ? 0.027 -26.578 -17.578 1 94.31 46 SER B O 1
ATOM 1481 N N . THR B 1 47 ? -1.389 -26.359 -15.812 1 94.62 47 THR B N 1
ATOM 1482 C CA . THR B 1 47 ? -2.266 -27.422 -16.281 1 94.62 47 THR B CA 1
ATOM 1483 C C . THR B 1 47 ? -3.156 -26.922 -17.422 1 94.62 47 THR B C 1
ATOM 1485 O O . THR B 1 47 ? -3.75 -27.734 -18.141 1 94.62 47 THR B O 1
ATOM 1488 N N . THR B 1 48 ? -3.219 -25.641 -17.5 1 91.75 48 THR B N 1
ATOM 1489 C CA . THR B 1 48 ? -3.996 -25.016 -18.562 1 91.75 48 THR B CA 1
ATOM 1490 C C . THR B 1 48 ? -3.08 -24.469 -19.656 1 91.75 48 THR B C 1
ATOM 1492 O O . THR B 1 48 ? -2.359 -23.484 -19.438 1 91.75 48 THR B O 1
ATOM 1495 N N . ASP B 1 49 ? -3.16 -24.953 -20.812 1 90.94 49 ASP B N 1
ATOM 1496 C CA . ASP B 1 49 ? -2.236 -24.672 -21.891 1 90.94 49 ASP B CA 1
ATOM 1497 C C . ASP B 1 49 ? -2.268 -23.188 -22.266 1 90.94 49 ASP B C 1
ATOM 1499 O O . ASP B 1 49 ? -1.228 -22.594 -22.562 1 90.94 49 ASP B O 1
ATOM 1503 N N . SER B 1 50 ? -3.404 -22.641 -22.219 1 90.75 50 SER B N 1
ATOM 1504 C CA . SER B 1 50 ? -3.537 -21.25 -22.641 1 90.75 50 SER B CA 1
ATOM 1505 C C . SER B 1 50 ? -2.809 -20.312 -21.703 1 90.75 50 SER B C 1
ATOM 1507 O O . SER B 1 50 ? -2.549 -19.156 -22.047 1 90.75 50 SER B O 1
ATOM 1509 N N . LEU B 1 51 ? -2.469 -20.75 -20.547 1 91.62 51 LEU B N 1
ATOM 1510 C CA . LEU B 1 51 ? -1.784 -19.906 -19.562 1 91.62 51 LEU B CA 1
ATOM 1511 C C . LEU B 1 51 ? -0.271 -20.016 -19.719 1 91.62 51 LEU B C 1
ATOM 1513 O O . LEU B 1 51 ? 0.469 -19.141 -19.266 1 91.62 51 LEU B O 1
ATOM 1517 N N . LYS B 1 52 ? 0.103 -21.078 -20.375 1 92.38 52 LYS B N 1
ATOM 1518 C CA . LYS B 1 52 ? 1.54 -21.281 -20.531 1 92.38 52 LYS B CA 1
ATOM 1519 C C . LYS B 1 52 ? 2.18 -20.141 -21.328 1 92.38 52 LYS B C 1
ATOM 1521 O O . LYS B 1 52 ? 1.644 -19.719 -22.344 1 92.38 52 LYS B O 1
ATOM 1526 N N . ASN B 1 53 ? 3.256 -19.547 -20.781 1 91.94 53 ASN B N 1
ATOM 1527 C CA . ASN B 1 53 ? 4.066 -18.484 -21.375 1 91.94 53 ASN B CA 1
ATOM 1528 C C . ASN B 1 53 ? 3.301 -17.172 -21.438 1 91.94 53 ASN B C 1
ATOM 1530 O O . ASN B 1 53 ? 3.59 -16.328 -22.281 1 91.94 53 ASN B O 1
ATOM 1534 N N . THR B 1 54 ? 2.258 -17.109 -20.703 1 92.44 54 THR B N 1
ATOM 1535 C CA . THR B 1 54 ? 1.584 -15.82 -20.562 1 92.44 54 THR B CA 1
ATOM 1536 C C . THR B 1 54 ? 2.064 -15.094 -19.312 1 92.44 54 THR B C 1
ATOM 1538 O O . THR B 1 54 ? 2.637 -15.711 -18.406 1 92.44 54 THR B O 1
ATOM 1541 N N . ALA B 1 55 ? 1.834 -13.773 -19.344 1 94.81 55 ALA B N 1
ATOM 1542 C CA . ALA B 1 55 ? 2.256 -12.969 -18.203 1 94.81 55 ALA B CA 1
ATOM 1543 C C . ALA B 1 55 ? 1.169 -11.984 -17.797 1 94.81 55 ALA B C 1
ATOM 1545 O O . ALA B 1 55 ? 0.337 -11.594 -18.609 1 94.81 55 ALA B O 1
ATOM 1546 N N . VAL B 1 56 ? 1.12 -11.695 -16.5 1 92.25 56 VAL B N 1
ATOM 1547 C CA . VAL B 1 56 ? 0.256 -10.648 -15.969 1 92.25 56 VAL B CA 1
ATOM 1548 C C . VAL B 1 56 ? 1.096 -9.625 -15.211 1 92.25 56 VAL B C 1
ATOM 1550 O O . VAL B 1 56 ? 2.016 -9.984 -14.477 1 92.25 56 VAL B O 1
ATOM 1553 N N . ASP B 1 57 ? 0.868 -8.328 -15.406 1 89.56 57 ASP B N 1
ATOM 1554 C CA . ASP B 1 57 ? 1.497 -7.234 -14.672 1 89.56 57 ASP B CA 1
ATOM 1555 C C . ASP B 1 57 ? 0.561 -6.676 -13.602 1 89.56 57 ASP B C 1
ATOM 1557 O O . ASP B 1 57 ? -0.601 -6.375 -13.891 1 89.56 57 ASP B O 1
ATOM 1561 N N . LEU B 1 58 ? 1.124 -6.711 -12.375 1 86.19 58 LEU B N 1
ATOM 1562 C CA . LEU B 1 58 ? 0.351 -6.188 -11.25 1 86.19 58 LEU B CA 1
ATOM 1563 C C . LEU B 1 58 ? 1.041 -4.977 -10.633 1 86.19 58 LEU B C 1
ATOM 1565 O O . LEU B 1 58 ? 2.242 -5.02 -10.352 1 86.19 58 LEU B O 1
ATOM 1569 N N . ASP B 1 59 ? 0.4 -3.859 -10.492 1 74.06 59 ASP B N 1
ATOM 1570 C CA . ASP B 1 59 ? 0.942 -2.691 -9.805 1 74.06 59 ASP B CA 1
ATOM 1571 C C . ASP B 1 59 ? 0.983 -2.91 -8.297 1 74.06 59 ASP B C 1
ATOM 1573 O O . ASP B 1 59 ? 0.01 -3.383 -7.703 1 74.06 59 ASP B O 1
ATOM 1577 N N . VAL B 1 60 ? 2.297 -2.867 -7.797 1 66.94 60 VAL B N 1
ATOM 1578 C CA . VAL B 1 60 ? 2.432 -2.943 -6.344 1 66.94 60 VAL B CA 1
ATOM 1579 C C . VAL B 1 60 ? 2.207 -1.563 -5.73 1 66.94 60 VAL B C 1
ATOM 1581 O O . VAL B 1 60 ? 2.846 -0.588 -6.133 1 66.94 60 VAL B O 1
ATOM 1584 N N . VAL B 1 61 ? 1.155 -1.202 -5.375 1 54.91 61 VAL B N 1
ATOM 1585 C CA . VAL B 1 61 ? 0.847 0.111 -4.816 1 54.91 61 VAL B CA 1
ATOM 1586 C C . VAL B 1 61 ? 1.422 0.223 -3.406 1 54.91 61 VAL B C 1
ATOM 1588 O O . VAL B 1 61 ? 1.207 -0.656 -2.57 1 54.91 61 VAL B O 1
ATOM 1591 N N . TYR B 1 62 ? 2.646 0.795 -3.234 1 50.59 62 TYR B N 1
ATOM 1592 C CA . TYR B 1 62 ? 3.373 0.963 -1.981 1 50.59 62 TYR B CA 1
ATOM 1593 C C . TYR B 1 62 ? 2.641 1.925 -1.052 1 50.59 62 TYR B C 1
ATOM 1595 O O . TYR B 1 62 ? 2.936 1.986 0.144 1 50.59 62 TYR B O 1
ATOM 1603 N N . PHE B 1 63 ? 1.832 2.779 -1.277 1 51.47 63 PHE B N 1
ATOM 1604 C CA . PHE B 1 63 ? 1.858 3.924 -0.373 1 51.47 63 PHE B CA 1
ATOM 1605 C C . PHE B 1 63 ? 1.373 3.527 1.016 1 51.47 63 PHE B C 1
ATOM 1607 O O . PHE B 1 63 ? 0.19 3.238 1.207 1 51.47 63 PHE B O 1
ATOM 1614 N N . ASP B 1 64 ? 2.318 2.934 1.989 1 60.66 64 ASP B N 1
ATOM 1615 C CA . ASP B 1 64 ? 1.777 2.512 3.277 1 60.66 64 ASP B CA 1
ATOM 1616 C C . ASP B 1 64 ? 1.494 3.715 4.176 1 60.66 64 ASP B C 1
ATOM 1618 O O . ASP B 1 64 ? 0.545 3.699 4.961 1 60.66 64 ASP B O 1
ATOM 1622 N N . SER B 1 65 ? 2.273 4.855 4.039 1 76.44 65 SER B N 1
ATOM 1623 C CA . SER B 1 65 ? 1.988 5.902 5.012 1 76.44 65 SER B CA 1
ATOM 1624 C C . SER B 1 65 ? 2.438 7.27 4.504 1 76.44 65 SER B C 1
ATOM 1626 O O . SER B 1 65 ? 3.365 7.359 3.697 1 76.44 65 SER B O 1
ATOM 1628 N N . ILE B 1 66 ? 1.771 8.43 4.738 1 87.94 66 ILE B N 1
ATOM 1629 C CA . ILE B 1 66 ? 2.092 9.828 4.492 1 87.94 66 ILE B CA 1
ATOM 1630 C C . ILE B 1 66 ? 2.523 10.492 5.797 1 87.94 66 ILE B C 1
ATOM 1632 O O . ILE B 1 66 ? 1.7 10.719 6.688 1 87.94 66 ILE B O 1
ATOM 1636 N N . THR B 1 67 ? 3.84 10.773 5.8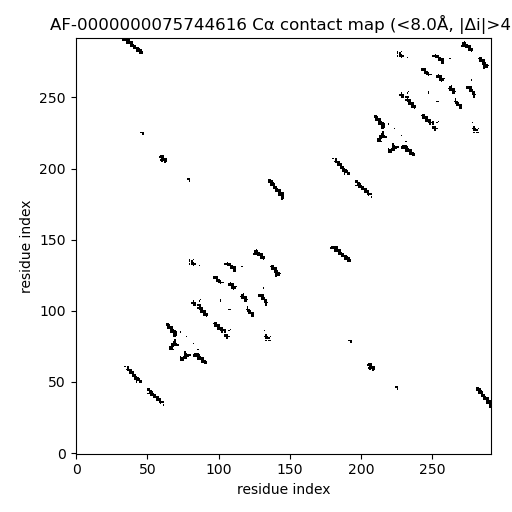55 1 92.81 67 THR B N 1
ATOM 1637 C CA . THR B 1 67 ? 4.328 11.438 7.055 1 92.81 67 THR B CA 1
ATOM 1638 C C . THR B 1 67 ? 4.133 12.953 6.957 1 92.81 67 THR B C 1
ATOM 1640 O O . THR B 1 67 ? 4.305 13.531 5.887 1 92.81 67 THR B O 1
ATOM 1643 N N . ILE B 1 68 ? 3.752 13.602 8.125 1 97.19 68 ILE B N 1
ATOM 1644 C CA . ILE B 1 68 ? 3.504 15.039 8.234 1 97.19 68 ILE B CA 1
ATOM 1645 C C . ILE B 1 68 ? 4.324 15.617 9.383 1 97.19 68 ILE B C 1
ATOM 1647 O O . ILE B 1 68 ? 4.293 15.094 10.5 1 97.19 68 ILE B O 1
ATOM 1651 N N . GLY B 1 69 ? 5.02 16.688 9.125 1 97.88 69 GLY B N 1
ATOM 1652 C CA . GLY B 1 69 ? 5.793 17.359 10.156 1 97.88 69 GLY B CA 1
ATOM 1653 C C . GLY B 1 69 ? 6.68 18.453 9.609 1 97.88 69 GLY B C 1
ATOM 1654 O O . GLY B 1 69 ? 6.57 18.828 8.438 1 97.88 69 GLY B O 1
ATOM 1655 N N . ARG B 1 70 ? 7.5 18.953 10.461 1 97.25 70 ARG B N 1
ATOM 1656 C CA . ARG B 1 70 ? 8.328 20.109 10.094 1 97.25 70 ARG B CA 1
ATOM 1657 C C . ARG B 1 70 ? 9.633 19.656 9.453 1 97.25 70 ARG B C 1
ATOM 1659 O O . ARG B 1 70 ? 10.227 20.391 8.656 1 97.25 70 ARG B O 1
ATOM 1666 N N . ALA B 1 71 ? 10.07 18.469 9.781 1 96.5 71 ALA B N 1
ATOM 1667 C CA . ALA B 1 71 ? 11.336 18 9.227 1 96.5 71 ALA B CA 1
ATOM 1668 C C . ALA B 1 71 ? 11.25 17.844 7.711 1 96.5 71 ALA B C 1
ATOM 1670 O O . ALA B 1 71 ? 10.219 17.438 7.176 1 96.5 71 ALA B O 1
ATOM 1671 N N . PRO B 1 72 ? 12.336 18.125 7.027 1 92.62 72 PRO B N 1
ATOM 1672 C CA . PRO B 1 72 ? 12.305 18.141 5.562 1 92.62 72 PRO B CA 1
ATOM 1673 C C . PRO B 1 72 ? 12.133 16.75 4.957 1 92.62 72 PRO B C 1
ATOM 1675 O O . PRO B 1 72 ? 11.82 16.625 3.771 1 92.62 72 PRO B O 1
ATOM 1678 N N . ASP B 1 73 ? 12.297 15.75 5.742 1 87.81 73 ASP B N 1
ATOM 1679 C CA . ASP B 1 73 ? 12.211 14.398 5.184 1 87.81 73 ASP B CA 1
ATOM 1680 C C . ASP B 1 73 ? 10.781 13.859 5.277 1 87.81 73 ASP B C 1
ATOM 1682 O O . ASP B 1 73 ? 10.523 12.719 4.902 1 87.81 73 ASP B O 1
ATOM 1686 N N . ASN B 1 74 ? 9.828 14.586 5.727 1 91.44 74 ASN B N 1
ATOM 1687 C CA . ASN B 1 74 ? 8.422 14.203 5.66 1 91.44 74 ASN B CA 1
ATOM 1688 C C . ASN B 1 74 ? 7.875 14.32 4.242 1 91.44 74 ASN B C 1
ATOM 1690 O O . ASN B 1 74 ? 8.367 15.125 3.447 1 91.44 74 ASN B O 1
ATOM 1694 N N . ILE B 1 75 ? 6.836 13.57 3.994 1 87.44 75 ILE B N 1
ATOM 1695 C CA . ILE B 1 75 ? 6.145 13.672 2.715 1 87.44 75 ILE B CA 1
ATOM 1696 C C . ILE B 1 75 ? 5.441 15.023 2.619 1 87.44 75 ILE B C 1
ATOM 1698 O O . ILE B 1 75 ? 5.504 15.695 1.583 1 87.44 75 ILE B O 1
ATOM 1702 N N . VAL B 1 76 ? 4.762 15.422 3.68 1 94.38 76 VAL B N 1
ATOM 1703 C CA . VAL B 1 76 ? 4.184 16.75 3.803 1 94.38 76 VAL B CA 1
ATOM 1704 C C . VAL B 1 76 ? 4.961 17.562 4.84 1 94.38 76 VAL B C 1
ATOM 1706 O O . VAL B 1 76 ? 4.898 17.281 6.035 1 94.38 76 VAL B O 1
ATOM 1709 N N . VAL B 1 77 ? 5.613 18.547 4.336 1 95.19 77 VAL B N 1
ATOM 1710 C CA . VAL B 1 77 ? 6.438 19.375 5.207 1 95.19 77 VAL B CA 1
ATOM 1711 C C . VAL B 1 77 ? 5.672 20.625 5.602 1 95.19 77 VAL B C 1
ATOM 1713 O O . VAL B 1 77 ? 5.223 21.391 4.734 1 95.19 77 VAL B O 1
ATOM 1716 N N . ILE B 1 78 ? 5.57 20.891 6.883 1 96.19 78 ILE B N 1
ATOM 1717 C CA . ILE B 1 78 ? 4.871 22.047 7.414 1 96.19 78 ILE B CA 1
ATOM 1718 C C . ILE B 1 78 ? 5.852 22.938 8.172 1 96.19 78 ILE B C 1
ATOM 1720 O O . ILE B 1 78 ? 6.25 22.625 9.297 1 96.19 78 ILE B O 1
ATOM 1724 N N . PRO B 1 79 ? 6.211 24.047 7.551 1 94.75 79 PRO B N 1
ATOM 1725 C CA . PRO B 1 79 ? 7.172 24.938 8.203 1 94.75 79 PRO B CA 1
ATOM 1726 C C . PRO B 1 79 ? 6.543 25.766 9.328 1 94.75 79 PRO B C 1
ATOM 1728 O O . PRO B 1 79 ? 6.43 26.984 9.219 1 94.75 79 PRO B O 1
ATOM 1731 N N . ASP B 1 80 ? 6.152 25.188 10.336 1 96.06 80 ASP B N 1
ATOM 1732 C CA . ASP B 1 80 ? 5.566 25.734 11.562 1 96.06 80 ASP B CA 1
ATOM 1733 C C . ASP B 1 80 ? 6.297 25.203 12.797 1 96.06 80 ASP B C 1
ATOM 1735 O O . ASP B 1 80 ? 6.336 24 13.039 1 96.06 80 ASP B O 1
ATOM 1739 N N . ILE B 1 81 ? 6.852 26.094 13.547 1 97.38 81 ILE B N 1
ATOM 1740 C CA . ILE B 1 81 ? 7.723 25.719 14.656 1 97.38 81 ILE B CA 1
ATOM 1741 C C . ILE B 1 81 ? 6.918 24.953 15.711 1 97.38 81 ILE B C 1
ATOM 1743 O O . ILE B 1 81 ? 7.484 24.219 16.516 1 97.38 81 ILE B O 1
ATOM 1747 N N . THR B 1 82 ? 5.613 25.125 15.711 1 98.19 82 THR B N 1
ATOM 1748 C CA . THR B 1 82 ? 4.785 24.469 16.703 1 98.19 82 THR B CA 1
ATOM 1749 C C . THR B 1 82 ? 4.426 23.047 16.266 1 98.19 82 THR B C 1
ATOM 1751 O O . THR B 1 82 ? 3.855 22.266 17.031 1 98.19 82 THR B O 1
ATOM 1754 N N . VAL B 1 83 ? 4.656 22.688 15.078 1 98.44 83 VAL B N 1
ATOM 1755 C CA . VAL B 1 83 ? 4.484 21.344 14.547 1 98.44 83 VAL B CA 1
ATOM 1756 C C . VAL B 1 83 ? 5.758 20.531 14.773 1 98.44 83 VAL B C 1
ATOM 1758 O O . VAL B 1 83 ? 6.859 20.984 14.469 1 98.44 83 VAL B O 1
ATOM 1761 N N . SER B 1 84 ? 5.559 19.391 15.312 1 98.44 84 SER B N 1
ATOM 1762 C CA . SER B 1 84 ? 6.723 18.562 15.602 1 98.44 84 SER B CA 1
ATOM 1763 C C . SER B 1 84 ? 7.457 18.172 14.328 1 98.44 84 SER B C 1
ATOM 1765 O O . SER B 1 84 ? 6.871 18.172 13.242 1 98.44 84 SER B O 1
ATOM 1767 N N . ARG B 1 85 ? 8.773 17.844 14.5 1 97.88 85 ARG B N 1
ATOM 1768 C CA . ARG B 1 85 ? 9.586 17.391 13.375 1 97.88 85 ARG B CA 1
ATOM 1769 C C . ARG B 1 85 ? 8.961 16.172 12.703 1 97.88 85 ARG B C 1
ATOM 1771 O O . ARG B 1 85 ? 8.922 16.094 11.477 1 97.88 85 ARG B O 1
ATOM 1778 N N . ARG B 1 86 ? 8.516 15.227 13.43 1 97.62 86 ARG B N 1
ATOM 1779 C CA . ARG B 1 86 ? 7.68 14.086 13.055 1 97.62 86 ARG B CA 1
ATOM 1780 C C . ARG B 1 86 ? 6.363 14.102 13.828 1 97.62 86 ARG B C 1
ATOM 1782 O O . ARG B 1 86 ? 6.281 13.578 14.938 1 97.62 86 ARG B O 1
ATOM 1789 N N . HIS B 1 87 ? 5.34 14.633 13.18 1 98.56 87 HIS B N 1
ATOM 1790 C CA . HIS B 1 87 ? 4.172 15.039 13.953 1 98.56 87 HIS B CA 1
ATOM 1791 C C . HIS B 1 87 ? 3.055 14.008 13.852 1 98.56 87 HIS B C 1
ATOM 1793 O O . HIS B 1 87 ? 2.459 13.633 14.867 1 98.56 87 HIS B O 1
ATOM 1799 N N . ALA B 1 88 ? 2.742 13.625 12.625 1 98.44 88 ALA B N 1
ATOM 1800 C CA . ALA B 1 88 ? 1.635 12.703 12.391 1 98.44 88 ALA B CA 1
ATOM 1801 C C . ALA B 1 88 ? 1.878 11.859 11.148 1 98.44 88 ALA B C 1
ATOM 1803 O O . ALA B 1 88 ? 2.785 12.148 10.359 1 98.44 88 ALA B O 1
ATOM 1804 N N . VAL B 1 89 ? 1.118 10.82 10.977 1 96.19 89 VAL B N 1
ATOM 1805 C CA . VAL B 1 89 ? 1.194 9.953 9.805 1 96.19 89 VAL B CA 1
ATOM 1806 C C . VAL B 1 89 ? -0.212 9.555 9.367 1 96.19 89 VAL B C 1
ATOM 1808 O O . VAL B 1 89 ? -1.082 9.297 10.195 1 96.19 89 VAL B O 1
ATOM 1811 N N . ILE B 1 90 ? -0.456 9.664 8.086 1 93.25 90 ILE B N 1
ATOM 1812 C CA . ILE B 1 90 ? -1.657 9.094 7.492 1 93.25 90 ILE B CA 1
ATOM 1813 C C . ILE B 1 90 ? -1.346 7.703 6.938 1 93.25 90 ILE B C 1
ATOM 1815 O O . ILE B 1 90 ? -0.367 7.527 6.207 1 93.25 90 ILE B O 1
ATOM 1819 N N . SER B 1 91 ? -2.104 6.77 7.27 1 87.31 91 SER B N 1
ATOM 1820 C CA . SER B 1 91 ? -1.908 5.402 6.797 1 87.31 91 SER B CA 1
ATOM 1821 C C . SER B 1 91 ? -3.223 4.629 6.785 1 87.31 91 SER B C 1
ATOM 1823 O O . SER B 1 91 ? -4.254 5.137 7.23 1 87.31 91 SER B O 1
ATOM 1825 N N . ARG B 1 92 ? -3.143 3.518 6.238 1 78.19 92 ARG B N 1
ATOM 1826 C CA . ARG B 1 92 ? -4.273 2.598 6.285 1 78.19 92 ARG B CA 1
ATOM 1827 C C . ARG B 1 92 ? -4.152 1.642 7.465 1 78.19 92 ARG B C 1
ATOM 1829 O O . ARG B 1 92 ? -3.084 1.082 7.715 1 78.19 92 ARG B O 1
ATOM 1836 N N . ASP B 1 93 ? -5.262 1.546 8.141 1 74.12 93 ASP B N 1
ATOM 1837 C CA . ASP B 1 93 ? -5.199 0.611 9.258 1 74.12 93 ASP B CA 1
ATOM 1838 C C . ASP B 1 93 ? -5.621 -0.792 8.828 1 74.12 93 ASP B C 1
ATOM 1840 O O . ASP B 1 93 ? -5.875 -1.033 7.648 1 74.12 93 ASP B O 1
ATOM 1844 N N . SER B 1 94 ? -5.66 -1.697 9.734 1 65.88 94 SER B N 1
ATOM 1845 C CA . SER B 1 94 ? -5.906 -3.109 9.469 1 65.88 94 SER B CA 1
ATOM 1846 C C . SER B 1 94 ? -7.289 -3.32 8.859 1 65.88 94 SER B C 1
ATOM 1848 O O . SER B 1 94 ? -7.523 -4.312 8.164 1 65.88 94 SER B O 1
ATOM 1850 N N . SER B 1 95 ? -8.188 -2.385 9.141 1 66.5 95 SER B N 1
ATOM 1851 C CA . SER B 1 95 ? -9.539 -2.49 8.609 1 66.5 95 SER B CA 1
ATOM 1852 C C . SER B 1 95 ? -9.625 -1.919 7.195 1 66.5 95 SER B C 1
ATOM 1854 O O . SER B 1 95 ? -10.641 -2.072 6.516 1 66.5 95 SER B O 1
ATOM 1856 N N . GLY B 1 96 ? -8.57 -1.273 6.797 1 69 96 GLY B N 1
ATOM 1857 C CA . GLY B 1 96 ? -8.555 -0.646 5.488 1 69 96 GLY B CA 1
ATOM 1858 C C . GLY B 1 96 ? -8.898 0.829 5.527 1 69 96 GLY B C 1
ATOM 1859 O O . GLY B 1 96 ? -8.852 1.513 4.5 1 69 96 GLY B O 1
ATOM 1860 N N . SER B 1 97 ? -9.164 1.262 6.668 1 79.12 97 SER B N 1
ATOM 1861 C CA . SER B 1 97 ? -9.523 2.668 6.82 1 79.12 97 SER B CA 1
ATOM 1862 C C . SER B 1 97 ? -8.281 3.559 6.797 1 79.12 97 SER B C 1
ATOM 1864 O O . SER B 1 97 ? -7.227 3.172 7.297 1 79.12 97 SER B O 1
ATOM 1866 N N . ILE B 1 98 ? -8.484 4.645 6.25 1 87.12 98 ILE B N 1
ATOM 1867 C CA . ILE B 1 98 ? -7.406 5.629 6.289 1 87.12 98 ILE B CA 1
ATOM 1868 C C . ILE B 1 98 ? -7.469 6.41 7.602 1 87.12 98 ILE B C 1
ATOM 1870 O O . ILE B 1 98 ? -8.523 6.914 7.984 1 87.12 98 ILE B O 1
ATOM 1874 N N . VAL B 1 99 ? -6.352 6.441 8.25 1 93.75 99 VAL B N 1
ATOM 1875 C CA . VAL B 1 99 ? -6.309 7.086 9.555 1 93.75 99 VAL B CA 1
ATOM 1876 C C . VAL B 1 99 ? -5.148 8.078 9.609 1 93.75 99 VAL B C 1
ATOM 1878 O O . VAL B 1 99 ? -4.195 7.965 8.836 1 93.75 99 VAL B O 1
ATOM 1881 N N . LEU B 1 100 ? -5.309 9.062 10.414 1 97.06 100 LEU B N 1
ATOM 1882 C CA . LEU B 1 100 ? -4.211 9.914 10.844 1 97.06 100 LEU B CA 1
ATOM 1883 C C . LEU B 1 100 ? -3.83 9.625 12.289 1 97.06 100 LEU B C 1
ATOM 1885 O O . LEU B 1 100 ? -4.695 9.578 13.172 1 97.06 100 LEU B O 1
ATOM 1889 N N . VAL B 1 101 ? -2.578 9.375 12.531 1 97.44 101 VAL B N 1
ATOM 1890 C CA . VAL B 1 101 ? -2.066 9.047 13.859 1 97.44 101 VAL B CA 1
ATOM 1891 C C . VAL B 1 101 ? -1.059 10.109 14.289 1 97.44 101 VAL B C 1
ATOM 1893 O O . VAL B 1 101 ? -0.114 10.422 13.562 1 97.44 101 VAL B O 1
ATOM 1896 N N . ASP B 1 102 ? -1.322 10.711 15.453 1 98.56 102 ASP B N 1
ATOM 1897 C CA . ASP B 1 102 ? -0.337 11.594 16.062 1 98.56 102 ASP B CA 1
ATOM 1898 C C . ASP B 1 102 ? 0.88 10.812 16.547 1 98.56 102 ASP B C 1
ATOM 1900 O O . ASP B 1 102 ? 0.737 9.766 17.188 1 98.56 102 ASP B O 1
ATOM 1904 N N . LEU B 1 103 ? 2.066 11.297 16.297 1 97.69 103 LEU B N 1
ATOM 1905 C CA . LEU B 1 103 ? 3.289 10.594 16.672 1 97.69 103 LEU B CA 1
ATOM 1906 C C . LEU B 1 103 ? 3.9 11.188 17.922 1 97.69 103 LEU B C 1
ATOM 1908 O O . LEU B 1 103 ? 5.098 11.477 17.969 1 97.69 103 LEU B O 1
ATOM 1912 N N . ASN B 1 104 ? 3.041 11.375 18.891 1 97.75 104 ASN B N 1
ATOM 1913 C CA . ASN B 1 104 ? 3.436 11.969 20.156 1 97.75 104 ASN B CA 1
ATOM 1914 C C . ASN B 1 104 ? 4.004 13.375 19.969 1 97.75 104 ASN B C 1
ATOM 1916 O O . ASN B 1 104 ? 5.09 13.68 20.453 1 97.75 104 ASN B O 1
ATOM 1920 N N . SER B 1 105 ? 3.299 14.109 19.234 1 97.44 105 SER B N 1
ATOM 1921 C CA . SER B 1 105 ? 3.697 15.484 18.969 1 97.44 105 SER B CA 1
ATOM 1922 C C . SER B 1 105 ? 3.691 16.312 20.25 1 97.44 105 SER B C 1
ATOM 1924 O O . SER B 1 105 ? 3.02 15.969 21.219 1 97.44 105 SER B O 1
ATOM 1926 N N . LYS B 1 106 ? 4.414 17.359 20.25 1 98 106 LYS B N 1
ATOM 1927 C CA . LYS B 1 106 ? 4.527 18.25 21.406 1 98 106 LYS B CA 1
ATOM 1928 C C . LYS B 1 106 ? 3.24 19.031 21.609 1 98 106 LYS B C 1
ATOM 1930 O O . LYS B 1 106 ? 2.691 19.062 22.719 1 98 106 LYS B O 1
ATOM 1935 N N . ASN B 1 107 ? 2.764 19.734 20.594 1 98.44 107 ASN B N 1
ATOM 1936 C CA . ASN B 1 107 ? 1.607 20.625 20.703 1 98.44 107 ASN B CA 1
ATOM 1937 C C . ASN B 1 107 ? 0.325 19.922 20.266 1 98.44 107 ASN B C 1
ATOM 1939 O O . ASN B 1 107 ? -0.768 20.469 20.391 1 98.44 107 ASN B O 1
ATOM 1943 N N . GLY B 1 108 ? 0.461 18.75 19.641 1 98.44 108 GLY B N 1
ATOM 1944 C CA . GLY B 1 108 ? -0.699 17.891 19.5 1 98.44 108 GLY B CA 1
ATOM 1945 C C . GLY B 1 108 ? -1.37 18 18.141 1 98.44 108 GLY B C 1
ATOM 1946 O O . GLY B 1 108 ? -1.007 18.859 17.328 1 98.44 108 GLY B O 1
ATOM 1947 N N . THR B 1 109 ? -2.312 17.062 17.875 1 98.75 109 THR B N 1
ATOM 1948 C CA . THR B 1 109 ? -3.219 16.984 16.734 1 98.75 109 THR B CA 1
ATOM 1949 C C . THR B 1 109 ? -4.672 17.109 17.188 1 98.75 109 THR B C 1
ATOM 1951 O O . THR B 1 109 ? -5.07 16.516 18.188 1 98.75 109 THR B O 1
ATOM 1954 N N . TYR B 1 110 ? -5.426 17.891 16.453 1 98.69 110 TYR B N 1
ATOM 1955 C CA . TYR B 1 110 ? -6.801 18.188 16.844 1 98.69 110 TYR B CA 1
ATOM 1956 C C . TYR B 1 110 ? -7.75 18.016 15.672 1 98.69 110 TYR B C 1
ATOM 1958 O O . TYR B 1 110 ? -7.402 18.359 14.531 1 98.69 110 TYR B O 1
ATOM 1966 N N . VAL B 1 111 ? -8.93 17.562 15.961 1 98.56 111 VAL B N 1
ATOM 1967 C CA . VAL B 1 111 ? -9.969 17.438 14.945 1 98.56 111 VAL B CA 1
ATOM 1968 C C . VAL B 1 111 ? -11.078 18.453 15.211 1 98.56 111 VAL B C 1
ATOM 1970 O O . VAL B 1 111 ? -11.516 18.609 16.359 1 98.56 111 VAL B O 1
ATOM 1973 N N . TYR B 1 112 ? -11.445 19.109 14.141 1 97.5 112 TYR B N 1
ATOM 1974 C CA . TYR B 1 112 ? -12.562 20.047 14.258 1 97.5 112 TYR B CA 1
ATOM 1975 C C . TYR B 1 112 ? -13.891 19.297 14.25 1 97.5 112 TYR B C 1
ATOM 1977 O O . TYR B 1 112 ? -14.25 18.656 13.266 1 97.5 112 TYR B O 1
ATOM 1985 N N . ASN B 1 113 ? -14.547 19.344 15.305 1 93.38 113 ASN B N 1
ATOM 1986 C CA . ASN B 1 113 ? -15.859 18.719 15.453 1 93.38 113 ASN B CA 1
ATOM 1987 C C . ASN B 1 113 ? -16.828 19.625 16.203 1 93.38 113 ASN B C 1
ATOM 1989 O O . ASN B 1 113 ? -16.547 20.047 17.312 1 93.38 113 ASN B O 1
ATOM 1993 N N . ASN B 1 114 ? -17.891 19.891 15.547 1 92.31 114 ASN B N 1
ATOM 1994 C CA . ASN B 1 114 ? -18.984 20.641 16.156 1 92.31 114 ASN B CA 1
ATOM 1995 C C . ASN B 1 114 ? -18.5 21.969 16.719 1 92.31 114 ASN B C 1
ATOM 1997 O O . ASN B 1 114 ? -18.812 22.328 17.859 1 92.31 114 ASN B O 1
ATOM 2001 N N . GLY B 1 115 ? -17.625 22.609 16.062 1 93.12 115 GLY B N 1
ATOM 2002 C CA . GLY B 1 115 ? -17.219 23.953 16.391 1 93.12 115 GLY B CA 1
ATOM 2003 C C . GLY B 1 115 ? -16.016 24.016 17.312 1 93.12 115 GLY B C 1
ATOM 2004 O O . GLY B 1 115 ? -15.609 25.094 17.75 1 93.12 115 GLY B O 1
ATOM 2005 N N . VAL B 1 116 ? -15.578 22.859 17.656 1 96.19 116 VAL B N 1
ATOM 2006 C CA . VAL B 1 116 ? -14.445 22.891 18.562 1 96.19 116 VAL B CA 1
ATOM 2007 C C . VAL B 1 116 ? -13.352 21.953 18.047 1 96.19 116 VAL B C 1
ATOM 2009 O O . VAL B 1 116 ? -13.633 20.984 17.328 1 96.19 116 VAL B O 1
ATOM 2012 N N . PHE B 1 117 ? -12.133 22.297 18.422 1 97.25 117 PHE B N 1
ATOM 2013 C CA . PHE B 1 117 ? -11 21.406 18.172 1 97.25 117 PHE B CA 1
ATOM 2014 C C . PHE B 1 117 ? -10.758 20.484 19.359 1 97.25 117 PHE B C 1
ATOM 2016 O O . PHE B 1 117 ? -10.547 20.969 20.484 1 97.25 117 PHE B O 1
ATOM 2023 N N . GLU B 1 118 ? -10.797 19.219 19.094 1 98.06 118 GLU B N 1
ATOM 2024 C CA . GLU B 1 118 ? -10.539 18.219 20.141 1 98.06 118 GLU B CA 1
ATOM 2025 C C . GLU B 1 118 ? -9.242 17.453 19.859 1 98.06 118 GLU B C 1
ATOM 2027 O O . GLU B 1 118 ? -9.016 16.984 18.75 1 98.06 118 GLU B O 1
ATOM 2032 N N . ARG B 1 119 ? -8.5 17.328 20.922 1 98.31 119 ARG B N 1
ATOM 2033 C CA . ARG B 1 119 ? -7.227 16.656 20.75 1 98.31 119 ARG B CA 1
ATOM 2034 C C . ARG B 1 119 ? -7.43 15.164 20.5 1 98.31 119 ARG B C 1
ATOM 2036 O O . ARG B 1 119 ? -8.289 14.531 21.125 1 98.31 119 ARG B O 1
ATOM 2043 N N . VAL B 1 120 ? -6.637 14.648 19.594 1 98.44 120 VAL B N 1
ATOM 2044 C CA . VAL B 1 120 ? -6.746 13.234 19.266 1 98.44 120 VAL B CA 1
ATOM 2045 C C . VAL B 1 120 ? -5.352 12.633 19.109 1 98.44 120 VAL B C 1
ATOM 2047 O O . VAL B 1 120 ? -4.406 13.336 18.719 1 98.44 120 VAL B O 1
ATOM 2050 N N . ASN B 1 121 ? -5.215 11.328 19.344 1 98.38 121 ASN B N 1
ATOM 2051 C CA . ASN B 1 121 ? -3.994 10.586 19.031 1 98.38 121 ASN B CA 1
ATOM 2052 C C . ASN B 1 121 ? -4.121 9.82 17.719 1 98.38 121 ASN B C 1
ATOM 2054 O O . ASN B 1 121 ? -3.117 9.523 17.078 1 98.38 121 ASN B O 1
ATOM 2058 N N . LYS B 1 122 ? -5.355 9.484 17.422 1 97.69 122 LYS B N 1
ATOM 2059 C CA . LYS B 1 122 ? -5.719 8.789 16.188 1 97.69 122 LYS B CA 1
ATOM 2060 C C . LYS B 1 122 ? -7.125 9.172 15.734 1 97.69 122 LYS B C 1
ATOM 2062 O O . LYS B 1 122 ? -8.023 9.336 16.562 1 97.69 122 LYS B O 1
ATOM 2067 N N . VAL B 1 123 ? -7.309 9.305 14.414 1 97.31 123 VAL B N 1
ATOM 2068 C CA . VAL B 1 123 ? -8.633 9.609 13.883 1 97.31 123 VAL B CA 1
ATOM 2069 C C . VAL B 1 123 ? -8.797 8.969 12.508 1 97.31 123 VAL B C 1
ATOM 2071 O O . VAL B 1 123 ? -7.867 8.977 11.695 1 97.31 123 VAL B O 1
ATOM 2074 N N . GLU B 1 124 ? -9.914 8.328 12.281 1 95.75 124 GLU B N 1
ATOM 2075 C CA . GLU B 1 124 ? -10.281 7.906 10.93 1 95.75 124 GLU B CA 1
ATOM 2076 C C . GLU B 1 124 ? -10.633 9.102 10.055 1 95.75 124 GLU B C 1
ATOM 2078 O O . GLU B 1 124 ? -11.414 9.969 10.453 1 95.75 124 GLU B O 1
ATOM 2083 N N . LEU B 1 125 ? -10.031 9.117 8.898 1 95.25 125 LEU B N 1
ATOM 2084 C CA . LEU B 1 125 ? -10.242 10.258 8.016 1 95.25 125 LEU B CA 1
ATOM 2085 C C . LEU B 1 125 ? -11.555 10.117 7.25 1 95.25 125 LEU B C 1
ATOM 2087 O O . LEU B 1 125 ? -11.75 9.148 6.516 1 95.25 125 LEU B O 1
ATOM 2091 N N . LYS B 1 126 ? -12.406 11.047 7.488 1 94.5 126 LYS B N 1
ATOM 2092 C CA . LYS B 1 126 ? -13.578 11.266 6.645 1 94.5 126 LYS B CA 1
ATOM 2093 C C . LYS B 1 126 ? -13.312 12.367 5.617 1 94.5 126 LYS B C 1
ATOM 2095 O O . LYS B 1 126 ? -12.539 13.289 5.875 1 94.5 126 LYS B O 1
ATOM 2100 N N . ASP B 1 127 ? -14.008 12.227 4.531 1 95.81 127 ASP B N 1
ATOM 2101 C CA . ASP B 1 127 ? -13.805 13.211 3.475 1 95.81 127 ASP B CA 1
ATOM 2102 C C . ASP B 1 127 ? -14.102 14.625 3.98 1 95.81 127 ASP B C 1
ATOM 2104 O O . ASP B 1 127 ? -15.172 14.875 4.531 1 95.81 127 ASP B O 1
ATOM 2108 N N . GLY B 1 128 ? -13.172 15.523 3.854 1 97.12 128 GLY B N 1
ATOM 2109 C CA . GLY B 1 128 ? -13.336 16.922 4.211 1 97.12 128 GLY B CA 1
ATOM 2110 C C . GLY B 1 128 ? -13.008 17.203 5.664 1 97.12 128 GLY B C 1
ATOM 2111 O O . GLY B 1 128 ? -13.242 18.312 6.148 1 97.12 128 GLY B O 1
ATOM 2112 N N . ILE B 1 129 ? -12.492 16.297 6.34 1 97.31 129 ILE B N 1
ATOM 2113 C CA . ILE B 1 129 ? -12.164 16.484 7.75 1 97.31 129 ILE B CA 1
ATOM 2114 C C . ILE B 1 129 ? -11.164 17.625 7.898 1 97.31 129 ILE B C 1
ATOM 2116 O O . ILE B 1 129 ? -10.273 17.797 7.059 1 97.31 129 ILE B O 1
ATOM 2120 N N . VAL B 1 130 ? -11.367 18.391 9 1 98.38 130 VAL B N 1
ATOM 2121 C CA . VAL B 1 130 ? -10.484 19.516 9.297 1 98.38 130 VAL B CA 1
ATOM 2122 C C . VAL B 1 130 ? -9.648 19.203 10.531 1 98.38 130 VAL B C 1
ATOM 2124 O O . VAL B 1 130 ? -10.188 18.797 11.57 1 98.38 130 VAL B O 1
ATOM 2127 N N . ILE B 1 131 ? -8.336 19.438 10.391 1 98.56 131 ILE B N 1
ATOM 2128 C CA . ILE B 1 131 ? -7.375 19.047 11.422 1 98.56 131 ILE B CA 1
ATOM 2129 C C . ILE B 1 131 ? -6.434 20.219 11.711 1 98.56 131 ILE B C 1
ATOM 2131 O O . ILE B 1 131 ? -5.984 20.906 10.789 1 98.56 131 ILE B O 1
ATOM 2135 N N . ARG B 1 132 ? -6.176 20.391 12.938 1 98.69 132 ARG B N 1
ATOM 2136 C CA . ARG B 1 132 ? -5.113 21.312 13.328 1 98.69 132 ARG B CA 1
ATOM 2137 C C . ARG B 1 132 ? -3.879 20.547 13.805 1 98.69 132 ARG B C 1
ATOM 2139 O O . ARG B 1 132 ? -3.988 19.609 14.594 1 98.69 132 ARG B O 1
ATOM 2146 N N . LEU B 1 133 ? -2.807 20.859 13.312 1 98.56 133 LEU B N 1
ATOM 2147 C CA . LEU B 1 133 ? -1.515 20.344 13.766 1 98.56 133 LEU B CA 1
ATOM 2148 C C . LEU B 1 133 ? -0.724 21.438 14.477 1 98.56 133 LEU B C 1
ATOM 2150 O O . LEU B 1 133 ? -0.477 22.5 13.898 1 98.56 133 LEU B O 1
ATOM 2154 N N . GLY B 1 134 ? -0.305 21.141 15.648 1 98.19 134 GLY B N 1
ATOM 2155 C CA . GLY B 1 134 ? 0.312 22.203 16.422 1 98.19 134 GLY B CA 1
ATOM 2156 C C . GLY B 1 134 ? -0.669 23.281 16.844 1 98.19 134 GLY B C 1
ATOM 2157 O O . GLY B 1 134 ? -1.809 22.984 17.203 1 98.19 134 GLY B O 1
ATOM 2158 N N . ILE B 1 135 ? -0.171 24.531 16.75 1 97.94 135 ILE B N 1
ATOM 2159 C CA . ILE B 1 135 ? -0.973 25.625 17.266 1 97.94 135 ILE B CA 1
ATOM 2160 C C . ILE B 1 135 ? -1.623 26.391 16.125 1 97.94 135 ILE B C 1
ATOM 2162 O O . ILE B 1 135 ? -2.775 26.828 16.219 1 97.94 135 ILE B O 1
ATOM 2166 N N . TYR B 1 136 ? -1.016 26.438 15 1 96.88 136 TYR B N 1
ATOM 2167 C CA . TYR B 1 136 ? -1.439 27.438 14.031 1 96.88 136 TYR B CA 1
ATOM 2168 C C . TYR B 1 136 ? -1.891 26.781 12.734 1 96.88 136 TYR B C 1
ATOM 2170 O O . TYR B 1 136 ? -2.684 27.359 11.984 1 96.88 136 TYR B O 1
ATOM 2178 N N . THR B 1 137 ? -1.398 25.641 12.461 1 97.5 137 THR B N 1
ATOM 2179 C CA . THR B 1 137 ? -1.631 25.047 11.141 1 97.5 137 THR B CA 1
ATOM 2180 C C . THR B 1 137 ? -2.945 24.281 11.117 1 97.5 137 THR B C 1
ATOM 2182 O O . THR B 1 137 ? -3.156 23.375 11.93 1 97.5 137 THR B O 1
ATOM 2185 N N . ILE B 1 138 ? -3.82 24.656 10.195 1 98 138 ILE B N 1
ATOM 2186 C CA . ILE B 1 138 ? -5.098 23.969 10.008 1 98 138 ILE B CA 1
ATOM 2187 C C . ILE B 1 138 ? -5.195 23.453 8.57 1 98 138 ILE B C 1
ATOM 2189 O O . ILE B 1 138 ? -4.98 24.203 7.617 1 98 138 ILE B O 1
ATOM 2193 N N . ILE B 1 139 ? -5.48 22.125 8.477 1 98 139 ILE B N 1
ATOM 2194 C CA . ILE B 1 139 ? -5.59 21.516 7.152 1 98 139 ILE B CA 1
ATOM 2195 C C . ILE B 1 139 ? -6.965 20.875 6.996 1 98 139 ILE B C 1
ATOM 2197 O O . ILE B 1 139 ? -7.582 20.453 7.984 1 98 139 ILE B O 1
ATOM 2201 N N . ARG B 1 140 ? -7.426 20.828 5.73 1 98.31 140 ARG B N 1
ATOM 2202 C CA . ARG B 1 140 ? -8.57 20.016 5.332 1 98.31 140 ARG B CA 1
ATOM 2203 C C . ARG B 1 140 ? -8.133 18.828 4.488 1 98.31 140 ARG B C 1
ATOM 2205 O O . ARG B 1 140 ? -7.289 18.969 3.6 1 98.31 140 ARG B O 1
ATOM 2212 N N . ILE B 1 141 ? -8.625 17.625 4.766 1 97.56 141 ILE B N 1
ATOM 2213 C CA . ILE B 1 141 ? -8.266 16.422 4.023 1 97.56 141 ILE B CA 1
ATOM 2214 C C . ILE B 1 141 ? -9.477 15.914 3.24 1 97.56 141 ILE B C 1
ATOM 2216 O O . ILE B 1 141 ? -10.523 15.641 3.822 1 97.56 141 ILE B O 1
ATOM 2220 N N . ASN B 1 142 ? -9.266 15.828 1.935 1 96.38 142 ASN B N 1
ATOM 2221 C CA . ASN B 1 142 ? -10.273 15.234 1.063 1 96.38 142 ASN B CA 1
ATOM 2222 C C . ASN B 1 142 ? -9.82 13.883 0.521 1 96.38 142 ASN B C 1
ATOM 2224 O O . ASN B 1 142 ? -8.656 13.711 0.157 1 96.38 142 ASN B O 1
ATOM 2228 N N . LEU B 1 143 ? -10.711 12.977 0.616 1 92.06 143 LEU B N 1
ATOM 2229 C CA . LEU B 1 143 ? -10.477 11.641 0.084 1 92.06 143 LEU B CA 1
ATOM 2230 C C . LEU B 1 143 ? -11.094 11.492 -1.305 1 92.06 143 LEU B C 1
ATOM 2232 O O . LEU B 1 143 ? -12.312 11.594 -1.463 1 92.06 143 LEU B O 1
ATOM 2236 N N . ILE B 1 144 ? -10.203 11.305 -2.189 1 85.75 144 ILE B N 1
ATOM 2237 C CA . ILE B 1 144 ? -10.664 11.156 -3.566 1 85.75 144 ILE B CA 1
ATOM 2238 C C . ILE B 1 144 ? -10.703 9.68 -3.941 1 85.75 144 ILE B C 1
ATOM 2240 O O . ILE B 1 144 ? -9.688 8.984 -3.871 1 85.75 144 ILE B O 1
ATOM 2244 N N . GLN B 1 145 ? -11.953 9.242 -4.258 1 76.31 145 GLN B N 1
ATOM 2245 C CA . GLN B 1 145 ? -12.141 7.84 -4.617 1 76.31 145 GLN B CA 1
ATOM 2246 C C . GLN B 1 145 ? -11.945 7.621 -6.113 1 76.31 145 GLN B C 1
ATOM 2248 O O . GLN B 1 145 ? -12.172 8.531 -6.914 1 76.31 145 GLN B O 1
ATOM 2253 N N . GLY B 1 146 ? -11.344 6.441 -6.441 1 62.75 146 GLY B N 1
ATOM 2254 C CA . GLY B 1 146 ? -11.258 6.059 -7.844 1 62.75 146 GLY B CA 1
ATOM 2255 C C . GLY B 1 146 ? -11.586 4.594 -8.078 1 62.75 146 GLY B C 1
ATOM 2256 O O . GLY B 1 146 ? -11.656 3.809 -7.133 1 62.75 146 GLY B O 1
#

Solvent-accessible surface area (backbone atoms only — not comparable to full-atom values): 16404 Å² total; per-residue (Å²): 131,85,84,66,76,77,66,68,80,71,73,74,74,73,75,73,73,75,73,83,69,67,74,72,68,74,64,74,74,63,71,74,66,56,52,62,36,31,38,36,43,31,25,69,35,45,80,39,69,85,47,39,74,34,73,49,80,41,70,42,27,66,47,62,65,46,36,31,16,36,32,84,84,32,77,43,62,41,84,33,92,50,30,28,55,61,19,32,34,36,29,59,46,98,86,64,47,46,29,39,34,42,55,79,31,83,61,37,33,25,39,60,52,94,91,36,75,41,79,46,58,63,44,74,67,49,73,58,40,39,34,31,44,24,83,60,30,28,34,33,36,36,61,38,64,93,132,83,81,66,79,75,66,70,82,70,71,75,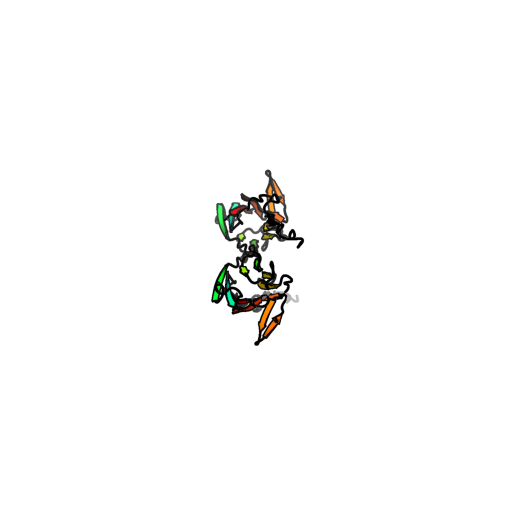73,70,73,72,73,75,73,80,67,69,70,74,71,70,63,72,72,63,70,73,67,53,52,61,37,31,39,36,44,31,24,69,34,46,79,39,69,86,46,39,75,35,72,48,80,41,72,41,25,65,47,61,65,46,36,32,15,34,32,84,86,32,76,42,60,41,82,32,92,51,30,28,55,63,20,32,35,36,30,60,46,98,86,65,46,47,27,41,35,42,54,76,31,84,60,39,34,25,39,59,52,94,91,37,73,42,79,44,58,63,44,76,67,49,72,61,40,39,33,32,44,23,84,60,30,28,36,33,36,35,62,37,64,91

Nearest PDB structures (foldseek):
  5a8i-assembly1_A  TM=7.007E-01  e=2.366E-10  Sulfolobus acidocaldarius
  3mdb-assembly1_A  TM=6.757E-01  e=2.739E-05  Homo sapiens
  4h87-assembly2_A  TM=5.855E-01  e=4.077E-06  Homo sapiens
  5djo-assembly1_A  TM=6.372E-01  e=4.102E-05  Mus musculus
  3uv0-assembly1_A  TM=6.073E-01  e=1.309E-03  Drosophila melanogaster

Secondary structure (DSSP, 8-state):
----GGG------------TT--------------EEEEEEEEEE-SSGGGTT-EEEEE-----EEEEESSTTSSEE---TTS-TT-EEEEE-TTS-EEEEE-S-SS-EEEEETTEEEEESEEEPPTTEEEEETTTEEEEEEEEE-/----TTS------------TT--------------EEEEEEEEEE-SSGGGTT-EEEEE-----EEEEESSTTSSEE---TTS-TT-EEEEE-TTS-EEEEE-S-SS-EEEEETTEEEEESEEEPPTTEEEEETTTEEEEEEEEE-

InterPro domains:
  IPR000253 Forkhead-associated (FHA) domain [PF00498] (66-134)
  IPR000253 Forkhead-associated (FHA) domain [PS50006] (66-116)
  IPR000253 Forkhead-associated (FHA) domain [SM00240] (65-116)
  IPR008984 SMAD/FHA domain superfamily [SSF49879] (63-140)
  IPR050923 Cellular Process Regulator and RNA Processing Protein [PTHR23308] (41-137)

pLDDT: mean 76.27, std 28.65, range [19.42, 98.75]